Protein AF-A0A819WI15-F1 (afdb_monomer)

pLDDT: mean 70.77, std 22.36, range [23.27, 97.06]

Secondary structure (DSSP, 8-state):
---EEEEEE-TTS-EEEEEEEEHHHH--EEEEEE----S-----SS-EE-PPPTTSEEEEEEEEESSHHHHHHH---GGGG-HHHHHHHHHH-GGGGGS---GGGS----S-TT--HHHHHTTTTEEEEEEEE------------SS--HHHHHHHHHHTTTT---B-SSSEEEGGGTEEEEEEE-GGGGSGGGSHHHHHHHHH---TT-TTBTHHHHHHHHHHHHHHHHHHHHHHHHHHHHHHTSEEE-SBPPPHHHHHHHHHHHHHHHHHHHHHHHHHHHHHHHHHHHHH---------------S---S---S-S---------

Solvent-accessible surface area (backbone atoms only — not comparable to full-atom values): 19998 Å² total; per-residue (Å²): 142,79,80,53,80,54,83,47,87,47,104,76,84,52,78,55,86,50,70,38,47,45,52,92,73,69,54,61,66,46,75,16,26,52,69,79,83,72,88,71,85,67,77,72,93,57,79,64,43,65,80,78,60,95,86,55,50,67,44,54,42,36,37,37,37,72,41,46,63,66,10,41,38,70,11,44,55,49,26,66,57,32,72,70,44,45,52,51,48,40,68,77,37,58,71,55,74,77,51,89,68,66,64,73,76,40,60,59,88,70,83,65,87,88,51,32,46,44,59,39,47,64,46,50,38,50,72,44,78,47,76,47,74,55,80,74,77,83,82,79,83,80,85,81,76,83,84,67,48,76,62,55,51,54,48,51,61,66,69,41,72,88,60,79,73,49,66,45,97,62,43,64,46,49,34,60,77,37,48,46,80,47,76,38,61,38,64,68,73,76,36,67,68,51,31,69,71,49,44,52,50,33,65,70,42,61,52,94,78,38,92,76,19,35,49,65,44,46,30,57,31,36,50,49,51,34,51,50,41,51,50,34,50,49,52,49,52,56,49,51,58,56,52,35,70,38,58,51,75,43,70,46,71,67,54,71,67,58,47,52,53,53,47,50,52,53,50,52,51,51,53,52,52,53,29,54,54,48,41,50,52,52,52,52,50,52,52,47,48,72,74,59,53,70,72,75,69,74,83,73,78,75,89,69,85,87,74,98,79,82,74,93,81,88,91,79,77,98,77,84,80,88,76,85,83,89,130

Structure (mmCIF, N/CA/C/O backbone):
data_AF-A0A819WI15-F1
#
_entry.id   AF-A0A819WI15-F1
#
loop_
_atom_site.group_PDB
_atom_site.id
_atom_site.type_symbol
_atom_site.label_atom_id
_atom_site.label_alt_id
_atom_site.label_comp_id
_atom_site.label_asym_id
_atom_site.label_entity_id
_atom_site.label_seq_id
_atom_site.pdbx_PDB_ins_code
_atom_site.Cartn_x
_atom_site.Cartn_y
_atom_site.Cartn_z
_atom_site.occupancy
_atom_site.B_iso_or_equiv
_atom_site.auth_seq_id
_atom_site.auth_comp_id
_atom_site.auth_asym_id
_atom_site.auth_atom_id
_atom_site.pdbx_PDB_model_num
ATOM 1 N N . MET A 1 1 ? 34.502 8.206 -1.169 1.00 29.34 1 MET A N 1
ATOM 2 C CA . MET A 1 1 ? 34.288 9.240 -2.206 1.00 29.34 1 MET A CA 1
ATOM 3 C C . MET A 1 1 ? 35.089 8.852 -3.436 1.00 29.34 1 MET A C 1
ATOM 5 O O . MET A 1 1 ? 36.291 9.077 -3.451 1.00 29.34 1 MET A O 1
ATOM 9 N N . GLY A 1 2 ? 34.460 8.217 -4.422 1.00 31.62 2 GLY A N 1
ATOM 10 C CA . GLY A 1 2 ? 35.083 7.934 -5.715 1.00 31.62 2 GLY A CA 1
ATOM 11 C C . GLY A 1 2 ? 34.145 8.395 -6.822 1.00 31.62 2 GLY A C 1
ATOM 12 O O . GLY A 1 2 ? 33.125 7.755 -7.057 1.00 31.62 2 GLY A O 1
ATOM 13 N N . ILE A 1 3 ? 34.452 9.536 -7.434 1.00 31.59 3 ILE A N 1
ATOM 14 C CA . ILE A 1 3 ? 33.830 9.985 -8.681 1.00 31.59 3 ILE A CA 1
ATOM 15 C C . ILE A 1 3 ? 34.754 9.491 -9.785 1.00 31.59 3 ILE A C 1
ATOM 17 O O . ILE A 1 3 ? 35.940 9.822 -9.772 1.00 31.59 3 ILE A O 1
ATOM 21 N N . GLU A 1 4 ? 34.235 8.689 -10.705 1.00 35.50 4 GLU A N 1
ATOM 22 C CA . GLU A 1 4 ? 34.995 8.258 -11.872 1.00 35.50 4 GLU A CA 1
ATOM 23 C C . GLU A 1 4 ? 34.663 9.210 -13.024 1.00 35.50 4 GLU A C 1
ATOM 25 O O . GLU A 1 4 ? 33.513 9.333 -13.444 1.00 35.50 4 GLU A O 1
ATOM 30 N N . ILE A 1 5 ? 35.665 9.969 -13.470 1.00 34.06 5 ILE A N 1
ATOM 31 C CA . ILE A 1 5 ? 35.533 10.914 -14.581 1.00 34.06 5 ILE A CA 1
ATOM 32 C C . ILE A 1 5 ? 36.002 10.186 -15.835 1.00 34.06 5 ILE A C 1
ATOM 34 O O . ILE A 1 5 ? 37.189 9.879 -15.957 1.00 34.06 5 ILE A O 1
ATOM 38 N N . ILE A 1 6 ? 35.085 9.917 -16.763 1.00 41.31 6 ILE A N 1
ATOM 39 C CA . ILE A 1 6 ? 35.417 9.311 -18.055 1.00 41.31 6 ILE A CA 1
ATOM 40 C C . ILE A 1 6 ? 35.410 10.408 -19.120 1.00 41.31 6 ILE A C 1
ATOM 42 O O . ILE A 1 6 ? 34.429 11.131 -19.276 1.00 41.31 6 ILE A O 1
ATOM 46 N N . TYR A 1 7 ? 36.51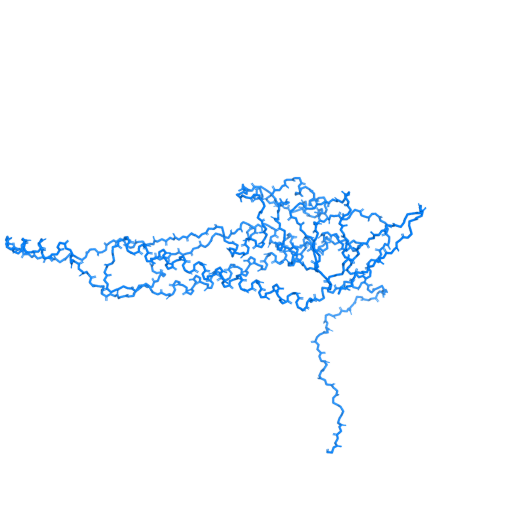8 10.533 -19.851 1.00 32.91 7 TYR A N 1
ATOM 47 C CA . TYR A 1 7 ? 36.646 11.449 -20.983 1.00 32.91 7 TYR A CA 1
ATOM 48 C C . TYR A 1 7 ? 36.322 10.710 -22.282 1.00 32.91 7 TYR A C 1
ATOM 50 O O . TYR A 1 7 ? 36.870 9.637 -22.534 1.00 32.91 7 TYR A O 1
ATOM 58 N N . TYR A 1 8 ? 35.483 11.308 -23.128 1.00 39.28 8 TYR A N 1
ATOM 59 C CA . TYR A 1 8 ? 35.305 10.876 -24.513 1.00 39.28 8 TYR A CA 1
ATOM 60 C C . TYR A 1 8 ? 35.844 11.949 -25.462 1.00 39.28 8 TYR A C 1
ATOM 62 O O . TYR A 1 8 ? 35.553 13.133 -25.294 1.00 39.28 8 TYR A O 1
ATOM 70 N N . GLU A 1 9 ? 36.613 11.525 -26.466 1.00 29.55 9 GLU A N 1
ATOM 71 C CA . GLU A 1 9 ? 36.895 12.341 -27.646 1.00 29.55 9 GLU A CA 1
ATOM 72 C C . GLU A 1 9 ? 35.712 12.223 -28.606 1.00 29.55 9 GLU A C 1
ATOM 74 O O . GLU A 1 9 ? 35.465 11.159 -29.176 1.00 29.55 9 GLU A O 1
ATOM 79 N N . ASP A 1 10 ? 34.977 13.316 -28.787 1.00 35.28 10 ASP A N 1
ATOM 80 C CA . ASP A 1 10 ? 34.109 13.457 -29.950 1.00 35.28 10 ASP A CA 1
ATOM 81 C C . ASP A 1 10 ? 34.961 13.863 -31.160 1.00 35.28 10 ASP A C 1
ATOM 83 O O . ASP A 1 10 ? 35.887 14.672 -31.036 1.00 35.28 10 ASP A O 1
ATOM 87 N N . ASN A 1 11 ? 34.616 13.359 -32.351 1.00 42.50 11 ASN A N 1
ATOM 88 C CA . ASN A 1 11 ? 35.280 13.639 -33.642 1.00 42.50 11 ASN A CA 1
ATOM 89 C C . ASN A 1 11 ? 35.145 15.113 -34.119 1.00 42.50 11 ASN A C 1
ATOM 91 O O . ASN A 1 11 ? 35.153 15.403 -35.314 1.00 42.50 11 ASN A O 1
ATOM 95 N N . GLY A 1 12 ? 35.017 16.053 -33.183 1.00 42.28 12 GLY A N 1
ATOM 96 C CA . GLY A 1 12 ? 34.899 17.495 -33.371 1.00 42.28 12 GLY A CA 1
ATOM 97 C C . GLY A 1 12 ? 35.487 18.319 -32.217 1.00 42.28 12 GLY A C 1
ATOM 98 O O . GLY A 1 12 ? 35.078 19.460 -32.037 1.00 42.28 12 GLY A O 1
ATOM 99 N N . GLY A 1 13 ? 36.434 17.779 -31.436 1.00 32.16 13 GLY A N 1
ATOM 100 C CA . GLY A 1 13 ? 37.332 18.584 -30.591 1.00 32.16 13 GLY A CA 1
ATOM 101 C C . GLY A 1 13 ? 36.730 19.192 -29.318 1.00 32.16 13 GLY A C 1
ATOM 102 O O . GLY A 1 13 ? 37.243 20.199 -28.832 1.00 32.16 13 GLY A O 1
ATOM 103 N N . GLY A 1 14 ? 35.672 18.599 -28.762 1.00 30.28 14 GLY A N 1
ATOM 104 C CA . GLY A 1 14 ? 35.137 18.955 -27.446 1.00 30.28 14 GLY A CA 1
ATOM 105 C C . GLY A 1 14 ? 35.129 17.747 -26.513 1.00 30.28 14 GLY A C 1
ATOM 106 O O . GLY A 1 14 ? 34.531 16.728 -26.841 1.00 30.28 14 GLY A O 1
ATOM 107 N N . TYR A 1 15 ? 35.778 17.857 -25.352 1.00 34.59 15 TYR A N 1
ATOM 108 C CA . TYR A 1 15 ? 35.642 16.874 -24.277 1.00 34.59 15 TYR A CA 1
ATOM 109 C C . TYR A 1 15 ? 34.320 17.127 -23.544 1.00 34.59 15 TYR A C 1
ATOM 111 O O . TYR A 1 15 ? 34.145 18.188 -22.943 1.00 34.59 15 TYR A O 1
ATOM 119 N N . VAL A 1 16 ? 33.395 16.167 -23.572 1.00 36.88 16 VAL A N 1
ATOM 120 C CA . VAL A 1 16 ? 32.207 16.189 -22.706 1.00 36.88 16 VAL A CA 1
ATOM 121 C C . VAL A 1 16 ? 32.558 15.458 -21.410 1.00 36.88 16 VAL A C 1
ATOM 123 O O . VAL A 1 16 ? 32.926 14.286 -21.436 1.00 36.88 16 VAL A O 1
ATOM 126 N N . LEU A 1 17 ? 32.483 16.165 -20.279 1.00 35.16 17 LEU A N 1
ATOM 127 C CA . LEU A 1 17 ? 32.593 15.577 -18.943 1.00 35.16 17 LEU A CA 1
ATOM 128 C C . LEU A 1 17 ? 31.257 14.915 -18.595 1.00 35.16 17 LEU A C 1
ATOM 130 O O . LEU A 1 17 ? 30.285 15.613 -18.310 1.00 35.16 17 LEU A O 1
ATOM 134 N N . GLU A 1 18 ? 31.208 13.586 -18.606 1.00 43.66 18 GLU A N 1
ATOM 135 C CA . GLU A 1 18 ? 30.060 12.834 -18.100 1.00 43.66 18 GLU A CA 1
ATOM 136 C C . GLU A 1 18 ? 30.415 12.280 -16.714 1.00 43.66 18 GLU A C 1
ATOM 138 O O . GLU A 1 18 ? 31.337 11.475 -16.558 1.00 43.66 18 GLU A O 1
ATOM 143 N N . TYR A 1 19 ? 29.730 12.770 -15.679 1.00 46.31 19 TYR A N 1
ATOM 144 C CA . TYR A 1 19 ? 29.916 12.295 -14.311 1.00 46.31 19 TYR A CA 1
ATOM 145 C C . TYR A 1 19 ? 29.174 10.971 -14.145 1.00 46.31 19 TYR A C 1
ATOM 147 O O . TYR A 1 19 ? 27.959 10.962 -13.967 1.00 46.31 19 TYR A O 1
ATOM 155 N N . MET A 1 20 ? 29.897 9.853 -14.196 1.00 49.12 20 MET A N 1
ATOM 156 C CA . MET A 1 20 ? 29.308 8.545 -13.930 1.00 49.12 20 MET A CA 1
ATOM 157 C C . MET A 1 20 ? 29.284 8.286 -12.427 1.00 49.12 20 MET A C 1
ATOM 159 O O . MET A 1 20 ? 30.325 8.228 -11.768 1.00 49.12 20 MET A O 1
ATOM 163 N N . GLN A 1 21 ? 28.085 8.118 -11.872 1.00 52.19 21 GLN A N 1
ATOM 164 C CA . GLN A 1 21 ? 27.924 7.625 -10.509 1.00 52.19 21 GLN A CA 1
ATOM 165 C C . GLN A 1 21 ? 27.640 6.125 -10.549 1.00 52.19 21 GLN A C 1
ATOM 167 O O . GLN A 1 21 ? 26.712 5.656 -11.204 1.00 52.19 21 GLN A O 1
ATOM 172 N N . SER A 1 22 ? 28.472 5.352 -9.856 1.00 56.59 22 SER A N 1
ATOM 173 C CA . SER A 1 22 ? 28.205 3.935 -9.617 1.00 56.59 22 SER A CA 1
ATOM 174 C C . SER A 1 22 ? 27.223 3.787 -8.458 1.00 56.59 22 SER A C 1
ATOM 176 O O . SER A 1 22 ? 27.274 4.557 -7.493 1.00 56.59 22 SER A O 1
ATOM 178 N N . CYS A 1 23 ? 26.378 2.757 -8.517 1.00 62.03 23 CYS A N 1
ATOM 179 C CA . CYS A 1 23 ? 25.468 2.409 -7.428 1.00 62.03 23 CYS A CA 1
ATOM 180 C C . CYS A 1 23 ? 26.163 2.247 -6.077 1.00 62.03 23 CYS A C 1
ATOM 182 O O . CYS A 1 23 ? 25.607 2.633 -5.057 1.00 62.03 23 CYS A O 1
ATOM 184 N N . GLY A 1 24 ? 27.428 1.829 -6.059 1.00 56.19 24 GLY A N 1
ATOM 185 C CA . GLY A 1 24 ? 28.187 1.684 -4.816 1.00 56.19 24 GLY A CA 1
ATOM 186 C C . GLY A 1 24 ? 28.505 2.986 -4.064 1.00 56.19 24 GLY A C 1
ATOM 187 O O . GLY A 1 24 ? 28.923 2.907 -2.915 1.00 56.19 24 GLY A O 1
ATOM 188 N N . ASN A 1 25 ? 28.347 4.175 -4.668 1.00 56.66 25 ASN A N 1
ATOM 189 C CA . ASN A 1 25 ? 28.835 5.437 -4.081 1.00 56.66 25 ASN A CA 1
ATOM 190 C C . ASN A 1 25 ? 27.757 6.498 -3.788 1.00 56.66 25 ASN A C 1
ATOM 192 O O . ASN A 1 25 ? 28.101 7.539 -3.225 1.00 56.66 25 ASN A O 1
ATOM 196 N N . GLY A 1 26 ? 26.482 6.265 -4.122 1.00 57.72 26 GLY A N 1
ATOM 197 C CA . GLY A 1 26 ? 25.432 7.255 -3.838 1.00 57.72 26 GLY A CA 1
ATOM 198 C C . GLY A 1 26 ? 23.989 6.888 -4.180 1.00 57.72 26 GLY A C 1
ATOM 199 O O . GLY A 1 26 ? 23.141 7.765 -4.040 1.00 57.72 26 GLY A O 1
ATOM 200 N N . ASN A 1 27 ? 23.713 5.655 -4.639 1.00 65.62 27 ASN A N 1
ATOM 201 C CA . ASN A 1 27 ? 22.391 5.210 -5.116 1.00 65.62 27 ASN A CA 1
ATOM 202 C C . ASN A 1 27 ? 21.612 6.313 -5.858 1.00 65.62 27 ASN A C 1
ATOM 204 O O . ASN A 1 27 ? 20.512 6.701 -5.445 1.00 65.62 27 ASN A O 1
ATOM 208 N N . PRO A 1 28 ? 22.199 6.889 -6.925 1.00 71.31 28 PRO A N 1
ATOM 209 C CA . PRO A 1 28 ? 21.541 7.948 -7.667 1.00 71.31 28 PRO A CA 1
ATOM 210 C C . PRO A 1 28 ? 20.195 7.452 -8.196 1.00 71.31 28 PRO A C 1
ATOM 212 O O . PRO A 1 28 ? 20.049 6.316 -8.651 1.00 71.31 28 PRO A O 1
ATOM 215 N N . THR A 1 29 ? 19.208 8.336 -8.137 1.00 77.19 29 THR A N 1
ATOM 216 C CA . THR A 1 29 ? 17.921 8.145 -8.803 1.00 77.19 29 THR A CA 1
ATOM 217 C C . THR A 1 29 ? 17.703 9.319 -9.736 1.00 77.19 29 THR A C 1
ATOM 219 O O . THR A 1 29 ? 17.973 10.469 -9.385 1.00 77.19 29 THR A O 1
ATOM 222 N N . SER A 1 30 ? 17.206 9.030 -10.926 1.00 81.88 30 SER A N 1
ATOM 223 C CA . SER A 1 30 ? 16.897 10.016 -11.951 1.00 81.88 30 SER A CA 1
ATOM 224 C C . SER A 1 30 ? 15.502 9.751 -12.503 1.00 81.88 30 SER A C 1
ATOM 226 O O . SER A 1 30 ? 14.872 8.735 -12.203 1.00 81.88 30 SER A O 1
ATOM 228 N N . ARG A 1 31 ? 14.961 10.691 -13.277 1.00 85.25 31 ARG A N 1
ATOM 229 C CA . ARG A 1 31 ? 13.665 10.476 -13.932 1.00 85.25 31 ARG A CA 1
ATOM 230 C C . ARG A 1 31 ? 13.789 9.326 -14.926 1.00 85.25 31 ARG A C 1
ATOM 232 O O . ARG A 1 31 ? 14.747 9.284 -15.693 1.00 85.25 31 ARG A O 1
ATOM 239 N N . ALA A 1 32 ? 12.807 8.433 -14.922 1.00 88.19 32 ALA A N 1
ATOM 240 C CA . ALA A 1 32 ? 12.756 7.321 -15.856 1.00 88.19 32 ALA A CA 1
ATOM 241 C C . ALA A 1 32 ? 12.669 7.831 -17.300 1.00 88.19 32 ALA A C 1
ATOM 243 O O . ALA A 1 32 ? 11.930 8.778 -17.589 1.00 88.19 32 ALA A O 1
ATOM 244 N N . ILE A 1 33 ? 13.409 7.188 -18.201 1.00 86.69 33 ILE A N 1
ATOM 245 C CA . ILE A 1 33 ? 13.433 7.521 -19.624 1.00 86.69 33 ILE A CA 1
ATOM 246 C C . ILE A 1 33 ? 13.279 6.285 -20.497 1.00 86.69 33 ILE A C 1
ATOM 248 O O . ILE A 1 33 ? 13.692 5.187 -20.126 1.00 86.69 33 ILE A O 1
ATOM 252 N N . PHE A 1 34 ? 12.724 6.483 -21.685 1.00 85.31 34 PHE A N 1
ATOM 253 C CA . PHE A 1 34 ? 12.940 5.575 -22.799 1.00 85.31 34 PHE A CA 1
ATOM 254 C C . PHE A 1 34 ? 14.170 6.038 -23.570 1.00 85.31 34 PHE A C 1
ATOM 256 O O . PHE A 1 34 ? 14.235 7.195 -23.991 1.00 85.31 34 PHE A O 1
ATOM 263 N N . ASP A 1 35 ? 15.143 5.144 -23.735 1.00 75.88 35 ASP A N 1
ATOM 264 C CA . ASP A 1 35 ? 16.330 5.444 -24.520 1.00 75.88 35 ASP A CA 1
ATOM 265 C C . ASP A 1 35 ? 16.051 5.131 -25.997 1.00 75.88 35 ASP A C 1
ATOM 267 O O . ASP A 1 35 ? 15.727 3.998 -26.375 1.00 75.88 35 ASP A O 1
ATOM 271 N N . GLU A 1 36 ? 16.148 6.167 -26.826 1.00 66.12 36 GLU A N 1
ATOM 272 C CA . GLU A 1 36 ? 15.993 6.098 -28.280 1.00 66.12 36 GLU A CA 1
ATOM 273 C C . GLU A 1 36 ? 17.328 5.839 -28.993 1.00 66.12 36 GLU A C 1
ATOM 275 O O . GLU A 1 36 ? 17.353 5.838 -30.225 1.00 66.12 36 GLU A O 1
ATOM 280 N N . SER A 1 37 ? 18.432 5.626 -28.257 1.00 57.12 37 SER A N 1
ATOM 281 C CA . SER A 1 37 ? 19.777 5.499 -28.819 1.00 57.12 37 SER A CA 1
ATOM 282 C C . SER A 1 37 ? 19.848 4.450 -29.937 1.00 57.12 37 SER A C 1
ATOM 284 O O . SER A 1 37 ? 19.922 3.233 -29.767 1.00 57.12 37 SER A O 1
ATOM 286 N N . SER A 1 38 ? 19.834 4.983 -31.155 1.00 42.69 38 SER A N 1
ATOM 287 C CA . SER A 1 38 ? 20.118 4.297 -32.397 1.00 42.69 38 SER A CA 1
ATOM 288 C C . SER A 1 38 ? 21.596 3.912 -32.430 1.00 42.69 38 SER A C 1
ATOM 290 O O . SER A 1 38 ? 22.458 4.786 -32.369 1.00 42.69 38 SER A O 1
ATOM 292 N N . ASN A 1 39 ? 21.890 2.626 -32.612 1.00 37.28 39 ASN A N 1
ATOM 293 C CA . ASN A 1 39 ? 23.114 2.095 -33.231 1.00 37.28 39 ASN A CA 1
ATOM 294 C C . ASN A 1 39 ? 24.505 2.460 -32.671 1.00 37.28 39 ASN A C 1
ATOM 296 O O . ASN A 1 39 ? 25.487 1.941 -33.202 1.00 37.28 39 ASN A O 1
ATOM 300 N N . ASN A 1 40 ? 24.652 3.254 -31.612 1.00 38.56 40 ASN A N 1
ATOM 301 C CA . ASN A 1 40 ? 25.968 3.466 -31.017 1.00 38.56 40 ASN A CA 1
ATOM 302 C C . ASN A 1 40 ? 26.266 2.368 -29.997 1.00 38.56 40 ASN A C 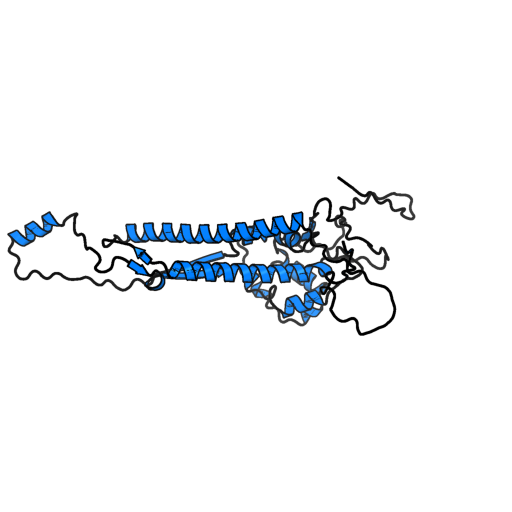1
ATOM 304 O O . ASN A 1 40 ? 25.723 2.312 -28.902 1.00 38.56 40 ASN A O 1
ATOM 308 N N . SER A 1 41 ? 27.174 1.486 -30.399 1.00 35.59 41 SER A N 1
ATOM 309 C CA . SER A 1 41 ? 27.698 0.308 -29.711 1.00 35.59 41 SER A CA 1
ATOM 310 C C . SER A 1 41 ? 28.471 0.596 -28.413 1.00 35.59 41 SER A C 1
ATOM 312 O O . SER A 1 41 ? 29.497 -0.042 -28.157 1.00 35.59 41 SER A O 1
ATOM 314 N N . LYS A 1 42 ? 28.039 1.546 -27.579 1.00 42.44 42 LYS A N 1
ATOM 315 C CA . LYS A 1 42 ? 28.640 1.756 -26.259 1.00 42.44 42 LYS A CA 1
ATOM 316 C C . LYS A 1 42 ? 28.095 0.693 -25.306 1.00 42.44 42 LYS A C 1
ATOM 318 O O . LYS A 1 42 ? 27.065 0.853 -24.667 1.00 42.44 42 LYS A O 1
ATOM 323 N N . ARG A 1 43 ? 28.789 -0.447 -25.257 1.00 37.44 43 ARG A N 1
ATOM 324 C CA . ARG A 1 43 ? 28.579 -1.465 -24.222 1.00 37.44 43 ARG A CA 1
ATOM 325 C C . ARG A 1 43 ? 28.983 -0.861 -22.880 1.00 37.44 43 ARG A C 1
ATOM 327 O O . ARG A 1 43 ? 30.169 -0.645 -22.647 1.00 37.44 43 ARG A O 1
ATOM 334 N N . PHE A 1 44 ? 28.019 -0.622 -22.003 1.00 39.81 44 PHE A N 1
ATOM 335 C CA . PHE A 1 44 ? 28.313 -0.331 -20.607 1.00 39.81 44 PHE A CA 1
ATOM 336 C C . PHE A 1 44 ? 28.668 -1.652 -19.912 1.00 39.81 44 PHE A C 1
ATOM 338 O O . PHE A 1 44 ? 27.832 -2.541 -19.769 1.00 39.81 44 PHE A O 1
ATOM 345 N N . TYR A 1 45 ? 29.943 -1.816 -19.549 1.00 36.44 45 TYR A N 1
ATOM 346 C CA . TYR A 1 45 ? 30.451 -2.999 -18.836 1.00 36.44 45 TYR A CA 1
ATOM 347 C C . TYR A 1 45 ? 30.163 -2.948 -17.323 1.00 36.44 45 TYR A C 1
ATOM 349 O O . TYR A 1 45 ? 30.428 -3.908 -16.601 1.00 36.44 45 TYR A O 1
ATOM 357 N N . TYR A 1 46 ? 29.579 -1.843 -16.860 1.00 41.66 46 TYR A N 1
ATOM 358 C CA . TYR A 1 46 ? 29.229 -1.535 -15.477 1.00 41.66 46 TYR A CA 1
ATOM 359 C C . TYR A 1 46 ? 27.864 -0.829 -15.489 1.00 41.66 46 TYR A C 1
ATOM 361 O O . TYR A 1 46 ? 27.546 -0.147 -16.463 1.00 41.66 46 TYR A O 1
ATOM 369 N N . ILE A 1 47 ? 27.060 -0.960 -14.427 1.00 47.53 47 ILE A N 1
ATOM 370 C CA . ILE A 1 47 ? 25.867 -0.116 -14.242 1.00 47.53 47 ILE A CA 1
ATOM 371 C C . ILE A 1 47 ? 26.372 1.292 -13.899 1.00 47.53 47 ILE A C 1
ATOM 373 O O . ILE A 1 47 ? 26.582 1.624 -12.734 1.00 47.53 47 ILE A O 1
ATOM 377 N N . SER A 1 48 ? 26.660 2.092 -14.920 1.00 51.31 48 SER A N 1
ATOM 378 C CA . SER A 1 48 ? 26.971 3.510 -14.774 1.00 51.31 48 SER A CA 1
ATOM 379 C C . SER A 1 48 ? 25.678 4.311 -14.860 1.00 51.31 48 SER A C 1
ATOM 381 O O . SER A 1 48 ? 24.957 4.198 -15.854 1.00 51.31 48 SER A O 1
ATOM 383 N N . TRP A 1 49 ? 25.395 5.125 -13.844 1.00 54.06 49 TRP A N 1
ATOM 384 C CA . TRP A 1 49 ? 24.319 6.108 -13.907 1.00 54.06 49 TRP A CA 1
ATOM 385 C C . TRP A 1 49 ? 24.830 7.384 -14.549 1.00 54.06 49 TRP A C 1
ATOM 387 O O . TRP A 1 49 ? 25.794 7.978 -14.060 1.00 54.06 49 TRP A O 1
ATOM 397 N N . SER A 1 50 ? 24.166 7.798 -15.623 1.00 58.50 50 SER A N 1
ATOM 398 C CA . SER A 1 50 ? 24.255 9.151 -16.155 1.00 58.50 50 SER A CA 1
ATOM 399 C C . SER A 1 50 ? 22.891 9.823 -16.064 1.00 58.50 50 SER A C 1
ATOM 401 O O . SER A 1 50 ? 21.841 9.172 -16.123 1.00 58.50 50 SER A O 1
ATOM 403 N N . ASP A 1 51 ? 22.907 11.138 -15.856 1.00 60.75 51 ASP A N 1
ATOM 404 C CA . ASP A 1 51 ? 21.682 11.920 -15.909 1.00 60.75 51 ASP A CA 1
ATOM 405 C C . ASP A 1 51 ? 21.111 11.882 -17.332 1.00 60.75 51 ASP A C 1
ATOM 407 O O . ASP A 1 51 ? 21.865 12.004 -18.303 1.00 60.75 51 ASP A O 1
ATOM 411 N N . PRO A 1 52 ? 19.783 11.743 -17.487 1.00 63.59 52 PRO A N 1
ATOM 412 C CA . PRO A 1 52 ? 19.176 11.739 -18.804 1.00 63.59 52 PRO A CA 1
ATOM 413 C C . PRO A 1 52 ? 19.493 13.014 -19.587 1.00 63.59 52 PRO A C 1
ATOM 415 O O . PRO A 1 52 ? 19.355 14.125 -19.064 1.00 63.59 52 PRO A O 1
ATOM 418 N N . MET A 1 53 ? 19.833 12.869 -20.871 1.00 66.31 53 MET A N 1
ATOM 419 C CA . MET A 1 53 ? 19.997 14.013 -21.771 1.00 66.31 53 MET A CA 1
ATOM 420 C C . MET A 1 53 ? 18.687 14.810 -21.871 1.00 66.31 53 MET A C 1
ATOM 422 O O . MET A 1 53 ? 17.592 14.248 -21.774 1.00 66.31 53 MET A O 1
ATOM 426 N N . SER A 1 54 ? 18.774 16.122 -22.104 1.00 63.53 54 SER A N 1
ATOM 427 C CA . SER A 1 54 ? 17.612 17.029 -22.128 1.00 63.53 54 SER A CA 1
ATOM 428 C C . SER A 1 54 ? 16.563 16.702 -23.202 1.00 63.53 54 SER A C 1
ATOM 430 O O . SER A 1 54 ? 15.412 17.108 -23.063 1.00 63.53 54 SER A O 1
ATOM 432 N N . ASN A 1 55 ? 16.940 15.959 -24.244 1.00 72.31 55 ASN A N 1
ATOM 433 C CA . ASN A 1 55 ? 16.075 15.489 -25.328 1.00 72.31 55 ASN A CA 1
ATOM 434 C C . ASN A 1 55 ? 15.499 14.077 -25.104 1.00 72.31 55 ASN A C 1
ATOM 436 O O . ASN A 1 55 ? 14.857 13.550 -26.007 1.00 72.31 55 ASN A O 1
ATOM 440 N N . SER A 1 56 ? 15.732 13.461 -23.942 1.00 77.38 56 SER A N 1
ATOM 441 C CA . SER A 1 56 ? 15.237 12.113 -23.646 1.00 77.38 56 SER A CA 1
ATOM 442 C C . SER A 1 56 ? 13.719 12.089 -23.476 1.00 77.38 56 SER A C 1
ATOM 444 O O . SER A 1 56 ? 13.108 13.033 -22.966 1.00 77.38 56 SER A O 1
ATOM 446 N N . THR A 1 57 ? 13.111 10.962 -23.832 1.00 87.88 57 THR A N 1
ATOM 447 C CA . THR A 1 57 ? 11.676 10.747 -23.657 1.00 87.88 57 THR A CA 1
ATOM 448 C C . THR A 1 57 ? 11.393 10.278 -22.226 1.00 87.88 57 THR A C 1
ATOM 450 O O . THR A 1 57 ? 11.599 9.114 -21.887 1.00 87.88 57 THR A O 1
ATOM 453 N N . PHE A 1 58 ? 10.941 11.194 -21.365 1.00 88.62 58 PHE A N 1
ATOM 454 C CA . PHE A 1 58 ? 10.683 10.928 -19.944 1.00 88.62 58 PHE A CA 1
ATOM 455 C C . PHE A 1 58 ? 9.356 10.202 -19.691 1.00 88.62 58 PHE A C 1
ATOM 457 O O . PHE A 1 58 ? 8.331 10.517 -20.296 1.00 88.62 58 PHE A O 1
ATOM 464 N N . VAL A 1 59 ? 9.357 9.304 -18.705 1.00 90.06 59 VAL A N 1
ATOM 465 C CA . VAL A 1 59 ? 8.156 8.653 -18.168 1.00 90.06 59 VAL A CA 1
ATOM 466 C C . VAL A 1 59 ? 7.702 9.429 -16.934 1.00 90.06 59 VAL A C 1
ATOM 468 O O . VAL A 1 59 ? 8.314 9.350 -15.869 1.00 90.06 59 VAL A O 1
ATOM 471 N N . ASN A 1 60 ? 6.660 10.250 -17.084 1.00 89.38 60 ASN A N 1
ATOM 472 C CA . ASN A 1 60 ? 6.260 11.192 -16.038 1.00 89.38 60 ASN A CA 1
ATOM 473 C C . ASN A 1 60 ? 5.903 10.485 -14.715 1.00 89.38 60 ASN A C 1
ATOM 475 O O . ASN A 1 60 ? 5.189 9.490 -14.703 1.00 89.38 60 ASN A O 1
ATOM 479 N N . GLY A 1 61 ? 6.380 10.998 -13.584 1.00 88.12 61 GLY A N 1
ATOM 480 C CA . GLY A 1 61 ? 6.109 10.396 -12.274 1.00 88.12 61 GLY A CA 1
ATOM 481 C C . GLY A 1 61 ? 6.796 9.048 -12.019 1.00 88.12 61 GLY A C 1
ATOM 482 O O . GLY A 1 61 ? 6.524 8.441 -10.987 1.00 88.12 61 GLY A O 1
ATOM 483 N N . PHE A 1 62 ? 7.691 8.585 -12.895 1.00 90.31 62 PHE A N 1
ATOM 484 C CA . PHE A 1 62 ? 8.542 7.422 -12.644 1.00 90.31 62 PHE A CA 1
ATOM 485 C C . PHE A 1 62 ? 10.001 7.833 -12.486 1.00 90.31 62 PHE A C 1
ATOM 487 O O . PHE A 1 62 ? 10.504 8.731 -13.169 1.00 90.31 62 PHE A O 1
ATOM 494 N N . PHE A 1 63 ? 10.687 7.139 -11.589 1.00 89.19 63 PHE A N 1
ATOM 495 C CA . PHE A 1 63 ? 12.123 7.251 -11.398 1.00 89.19 63 PHE A CA 1
ATOM 496 C C . PHE A 1 63 ? 12.805 5.941 -11.775 1.00 89.19 63 PHE A C 1
ATOM 498 O O . PHE A 1 63 ? 12.218 4.862 -11.713 1.00 89.19 63 PHE A O 1
ATOM 505 N N . ALA A 1 64 ? 14.058 6.057 -12.181 1.00 83.69 64 ALA A N 1
ATOM 506 C CA . ALA A 1 64 ? 15.002 4.973 -12.346 1.00 83.69 64 ALA A CA 1
ATOM 507 C C . ALA A 1 64 ? 16.089 5.140 -11.281 1.00 83.69 64 ALA A C 1
ATOM 509 O O . ALA A 1 64 ? 16.439 6.262 -10.914 1.00 83.69 64 ALA A O 1
ATOM 510 N N . GLY A 1 65 ? 16.596 4.035 -10.754 1.00 77.50 65 GLY A N 1
ATOM 511 C CA . GLY A 1 65 ? 17.643 4.046 -9.743 1.00 77.50 65 GLY A CA 1
ATOM 512 C C . GLY A 1 65 ? 18.312 2.691 -9.627 1.00 77.50 65 GLY A C 1
ATOM 513 O O . GLY A 1 65 ? 17.895 1.720 -10.261 1.00 77.50 65 GLY A O 1
ATOM 514 N N . CYS A 1 66 ? 19.358 2.646 -8.812 1.00 75.44 66 CYS A N 1
ATOM 515 C CA . CYS A 1 66 ? 20.171 1.455 -8.583 1.00 75.44 66 CYS A CA 1
ATOM 516 C C . CYS A 1 66 ? 19.375 0.229 -8.157 1.00 75.44 66 CYS A C 1
ATOM 518 O O . CYS A 1 66 ? 19.706 -0.889 -8.550 1.00 75.44 66 CYS A O 1
ATOM 520 N N . THR A 1 67 ? 18.313 0.450 -7.389 1.00 78.19 67 THR A N 1
ATOM 521 C CA . THR A 1 67 ? 17.381 -0.593 -6.991 1.00 78.19 67 THR A CA 1
ATOM 522 C C . THR A 1 67 ? 15.965 -0.233 -7.456 1.00 78.19 67 THR A C 1
ATOM 524 O O . THR A 1 67 ? 15.571 0.939 -7.409 1.00 78.19 67 THR A O 1
ATOM 527 N N . PRO A 1 68 ? 15.153 -1.224 -7.873 1.00 83.69 68 PRO A N 1
ATOM 528 C CA . PRO A 1 68 ? 13.732 -1.024 -8.132 1.00 83.69 68 PRO A CA 1
ATOM 529 C C . PRO A 1 68 ? 13.011 -0.431 -6.925 1.00 83.69 68 PRO A C 1
ATOM 531 O O . PRO A 1 68 ? 12.088 0.349 -7.112 1.00 83.69 68 PRO A O 1
ATOM 534 N N . PHE A 1 69 ? 13.465 -0.759 -5.711 1.00 87.06 69 PHE A N 1
ATOM 535 C CA . PHE A 1 69 ? 12.905 -0.262 -4.460 1.00 87.06 69 PHE A CA 1
ATOM 536 C C . PHE A 1 69 ? 13.073 1.248 -4.297 1.00 87.06 69 PHE A C 1
ATOM 538 O O . PHE A 1 69 ? 12.074 1.958 -4.255 1.00 87.06 69 PHE A O 1
ATOM 545 N N . GLU A 1 70 ? 14.299 1.770 -4.317 1.00 85.38 70 GLU A N 1
ATOM 546 C CA . GLU A 1 70 ? 14.546 3.217 -4.191 1.00 85.38 70 GLU A CA 1
ATOM 547 C C . GLU A 1 70 ? 13.875 4.017 -5.314 1.00 85.38 70 GLU A C 1
ATOM 549 O O . GLU A 1 70 ? 13.315 5.094 -5.094 1.00 85.38 70 GLU A O 1
ATOM 554 N N . ALA A 1 71 ? 13.916 3.475 -6.531 1.00 87.56 71 ALA A N 1
ATOM 555 C CA . ALA A 1 71 ? 13.290 4.085 -7.690 1.00 87.56 71 ALA A CA 1
ATOM 556 C C . ALA A 1 71 ? 11.757 4.119 -7.559 1.00 87.56 71 ALA A C 1
ATOM 558 O O . ALA A 1 71 ? 11.129 5.130 -7.881 1.00 87.56 71 ALA A O 1
ATOM 559 N N . LEU A 1 72 ? 11.151 3.041 -7.054 1.00 90.69 72 LEU A N 1
ATOM 560 C CA . LEU A 1 72 ? 9.716 2.966 -6.810 1.00 90.69 72 LEU A CA 1
ATOM 561 C C . LEU A 1 72 ? 9.299 3.934 -5.701 1.00 90.69 72 LEU A C 1
ATOM 563 O O . LEU A 1 72 ? 8.377 4.707 -5.929 1.00 90.69 72 LEU A O 1
ATOM 567 N N . LEU A 1 73 ? 10.005 3.966 -4.564 1.00 90.56 73 LEU A N 1
ATOM 568 C CA . LEU A 1 73 ? 9.697 4.863 -3.441 1.00 90.56 73 LEU A CA 1
ATOM 569 C C . LEU A 1 73 ? 9.644 6.338 -3.859 1.00 90.56 73 LEU A C 1
ATOM 571 O O . LEU A 1 73 ? 8.764 7.073 -3.417 1.00 90.56 73 LEU A O 1
ATOM 575 N N . ARG A 1 74 ? 10.551 6.768 -4.748 1.00 90.19 74 ARG A N 1
ATOM 576 C CA . ARG A 1 74 ? 10.566 8.140 -5.289 1.00 90.19 74 ARG A CA 1
ATOM 577 C C . ARG A 1 74 ? 9.545 8.385 -6.400 1.00 90.19 74 ARG A C 1
ATOM 579 O O . ARG A 1 74 ? 9.273 9.540 -6.733 1.00 90.19 74 ARG A O 1
ATOM 586 N N . SER A 1 75 ? 9.005 7.329 -6.999 1.00 91.62 75 SER A N 1
ATOM 587 C CA . SER A 1 75 ? 8.000 7.441 -8.052 1.00 91.62 75 SER A CA 1
ATOM 588 C C . SER A 1 75 ? 6.672 7.938 -7.487 1.00 91.62 75 SER A C 1
ATOM 590 O O . SER A 1 75 ? 6.326 7.683 -6.341 1.00 91.62 75 SER A O 1
ATOM 592 N N . LYS A 1 76 ? 5.930 8.671 -8.310 1.00 90.69 76 LYS A N 1
ATOM 593 C CA . LYS A 1 76 ? 4.590 9.208 -8.030 1.00 90.69 76 LYS A CA 1
ATOM 594 C C . LYS A 1 76 ? 3.493 8.491 -8.811 1.00 90.69 76 LYS A C 1
ATOM 596 O O . LYS A 1 76 ? 2.317 8.662 -8.531 1.00 90.69 76 LYS A O 1
ATOM 601 N N . LEU A 1 77 ? 3.882 7.693 -9.811 1.00 88.06 77 LEU A N 1
ATOM 602 C CA . LEU A 1 77 ? 2.980 6.946 -10.692 1.00 88.06 77 LEU A CA 1
ATOM 603 C C . LEU A 1 77 ? 2.078 7.835 -11.574 1.00 88.06 77 LEU A C 1
ATOM 605 O O . LEU A 1 77 ? 1.148 7.328 -12.196 1.00 88.06 77 LEU A O 1
ATOM 609 N N . ASP A 1 78 ? 2.384 9.135 -11.700 1.00 85.44 78 ASP A N 1
ATOM 610 C CA . ASP A 1 78 ? 1.578 10.120 -12.443 1.00 85.44 78 ASP A CA 1
ATOM 611 C C . ASP A 1 78 ? 1.277 9.692 -13.892 1.00 85.44 78 ASP A C 1
ATOM 613 O O . ASP A 1 78 ? 0.176 9.929 -14.387 1.00 85.44 78 ASP A O 1
ATOM 617 N N . CYS A 1 79 ? 2.223 9.028 -14.576 1.00 85.88 79 CYS A N 1
ATOM 618 C CA . CYS A 1 79 ? 2.028 8.525 -15.945 1.00 85.88 79 CYS A CA 1
ATOM 619 C C . CYS A 1 79 ? 0.783 7.644 -16.088 1.00 85.88 79 CYS A C 1
ATOM 621 O O . CYS A 1 79 ? 0.152 7.628 -17.142 1.00 85.88 79 CYS A O 1
ATOM 623 N N . LEU A 1 80 ? 0.428 6.909 -15.033 1.00 80.94 80 LEU A N 1
ATOM 624 C CA . LEU A 1 80 ? -0.675 5.953 -15.050 1.00 80.94 80 LEU A CA 1
ATOM 625 C C . LEU A 1 80 ? -2.038 6.649 -15.075 1.00 80.94 80 LEU A C 1
ATOM 627 O O . LEU A 1 80 ? -3.018 6.035 -15.479 1.00 80.94 80 LEU A O 1
ATOM 631 N N . TYR A 1 81 ? -2.077 7.936 -14.727 1.00 77.00 81 TYR A N 1
ATOM 632 C CA . TYR A 1 81 ? -3.278 8.768 -14.699 1.00 77.00 81 TYR A CA 1
ATOM 633 C C . TYR A 1 81 ? -3.320 9.789 -15.851 1.00 77.00 81 TYR A C 1
ATOM 635 O O . TYR A 1 81 ? -4.264 10.573 -15.955 1.00 77.00 81 TYR A O 1
ATOM 643 N N . ASP A 1 82 ? -2.314 9.793 -16.734 1.00 82.75 82 ASP A N 1
ATOM 644 C CA . ASP A 1 82 ? -2.206 10.720 -17.861 1.00 82.75 82 ASP A CA 1
ATOM 645 C C . ASP A 1 82 ? -2.354 9.980 -19.198 1.00 82.75 82 ASP A C 1
ATOM 647 O O . ASP A 1 82 ? -1.522 9.156 -19.575 1.00 82.75 82 ASP A O 1
ATOM 651 N N . ILE A 1 83 ? -3.395 10.316 -19.967 1.00 81.75 83 ILE A N 1
ATOM 652 C CA . ILE A 1 83 ? -3.705 9.659 -21.250 1.00 81.75 83 ILE A CA 1
ATOM 653 C C . ILE A 1 83 ? -2.530 9.728 -22.238 1.00 81.75 83 ILE A C 1
ATOM 655 O O . ILE A 1 83 ? -2.288 8.765 -22.969 1.00 81.75 83 ILE A O 1
ATOM 659 N N . LYS A 1 84 ? -1.797 10.848 -22.292 1.00 86.31 84 LYS A N 1
ATOM 660 C CA . LYS A 1 84 ? -0.659 10.998 -23.213 1.00 86.31 84 LYS A CA 1
ATOM 661 C C . LYS A 1 84 ? 0.493 10.104 -22.775 1.00 86.31 84 LYS A C 1
ATOM 663 O O . LYS A 1 84 ? 1.156 9.504 -23.618 1.00 86.31 84 LYS A O 1
ATOM 668 N N . CYS A 1 85 ? 0.709 9.979 -21.471 1.00 87.69 85 CYS A N 1
ATOM 669 C CA . CYS A 1 85 ? 1.720 9.086 -20.936 1.00 87.69 85 CYS A CA 1
ATOM 670 C C . CYS A 1 85 ? 1.336 7.609 -21.121 1.00 87.69 85 CYS A C 1
ATOM 672 O O . CYS A 1 85 ? 2.165 6.812 -21.544 1.00 87.69 85 CYS A O 1
ATOM 674 N N . LEU A 1 86 ? 0.065 7.239 -20.964 1.00 84.31 86 LEU A N 1
ATOM 675 C CA . LEU A 1 86 ? -0.408 5.893 -21.307 1.00 84.31 86 LEU A CA 1
ATOM 676 C C . LEU A 1 86 ? -0.202 5.562 -22.796 1.00 84.31 86 LEU A C 1
ATOM 678 O O . LEU A 1 86 ? 0.229 4.460 -23.139 1.00 84.31 86 LEU A O 1
ATOM 682 N N . GLN A 1 87 ? -0.442 6.518 -23.698 1.00 86.25 87 GLN A N 1
ATOM 683 C CA . GLN A 1 87 ? -0.120 6.356 -25.122 1.00 86.25 87 GLN A CA 1
ATOM 684 C C . GLN A 1 87 ? 1.383 6.164 -25.352 1.00 86.25 87 GLN A C 1
ATOM 686 O O . GLN A 1 87 ? 1.779 5.334 -26.173 1.00 86.25 87 GLN A O 1
ATOM 691 N N . LEU A 1 88 ? 2.219 6.891 -24.606 1.00 89.06 88 LEU A N 1
ATOM 692 C CA . LEU A 1 88 ? 3.665 6.711 -24.622 1.00 89.06 88 LEU A CA 1
ATOM 693 C C . LEU A 1 88 ? 4.047 5.280 -24.209 1.00 89.06 88 LEU A C 1
ATOM 695 O O . LEU A 1 88 ? 4.805 4.628 -24.926 1.00 89.06 88 LEU A O 1
ATOM 699 N N . LEU A 1 89 ? 3.462 4.753 -23.129 1.00 87.56 89 LEU A N 1
ATOM 700 C CA . LEU A 1 89 ? 3.667 3.364 -22.707 1.00 87.56 89 LEU A CA 1
ATOM 701 C C . LEU A 1 89 ? 3.284 2.375 -23.814 1.00 87.56 89 LEU A C 1
ATOM 703 O O . LEU A 1 89 ? 4.055 1.478 -24.134 1.00 87.56 89 LEU A O 1
ATOM 707 N N . ILE A 1 90 ? 2.140 2.561 -24.470 1.00 86.75 90 ILE A N 1
ATOM 708 C CA . ILE A 1 90 ? 1.695 1.686 -25.568 1.00 86.75 90 ILE A CA 1
ATOM 709 C C . ILE A 1 90 ? 2.676 1.696 -26.755 1.00 86.75 90 ILE A C 1
ATOM 711 O O . ILE A 1 90 ? 2.838 0.675 -27.430 1.00 86.75 90 ILE A O 1
ATOM 715 N N . ASN A 1 91 ? 3.334 2.824 -27.025 1.00 87.56 91 ASN A N 1
ATOM 716 C CA . ASN A 1 91 ? 4.325 2.920 -28.097 1.00 87.56 91 ASN A CA 1
ATOM 717 C C . ASN A 1 91 ? 5.600 2.131 -27.771 1.00 87.56 91 ASN A C 1
ATOM 719 O O . ASN A 1 91 ? 6.124 1.435 -28.640 1.00 87.56 91 ASN A O 1
ATOM 723 N N . TYR A 1 92 ? 6.062 2.201 -26.522 1.00 86.69 92 TYR A N 1
ATOM 724 C CA . TYR A 1 92 ? 7.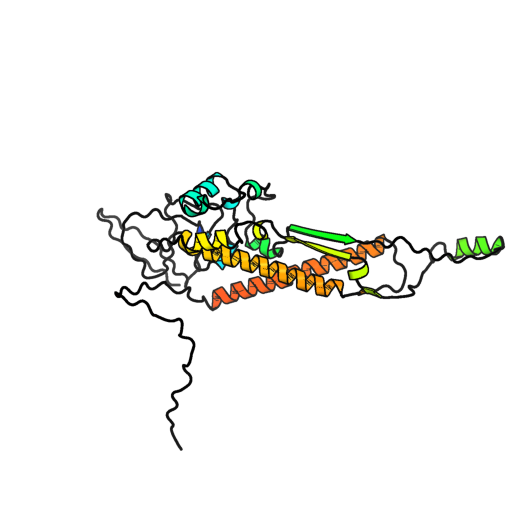284 1.529 -26.069 1.00 86.69 92 TYR A CA 1
ATOM 725 C C . TYR A 1 92 ? 7.073 0.074 -25.623 1.00 86.69 92 TYR A C 1
ATOM 727 O O . TYR A 1 92 ? 8.025 -0.708 -25.616 1.00 86.69 92 TYR A O 1
ATOM 735 N N . PHE A 1 93 ? 5.824 -0.314 -25.353 1.00 86.19 93 PHE A N 1
ATOM 736 C CA . PHE A 1 93 ? 5.388 -1.677 -25.049 1.00 86.19 93 PHE A CA 1
ATOM 737 C C . PHE A 1 93 ? 4.234 -2.095 -25.986 1.00 86.19 93 PHE A C 1
ATOM 739 O O . PHE A 1 93 ? 3.077 -2.173 -25.565 1.00 86.19 93 PHE A O 1
ATOM 746 N N . PRO A 1 94 ? 4.505 -2.413 -27.268 1.00 81.94 94 PRO A N 1
ATOM 747 C CA . PRO A 1 94 ? 3.455 -2.661 -28.262 1.00 81.94 94 PRO A CA 1
ATOM 748 C C . PRO A 1 94 ? 2.509 -3.818 -27.917 1.00 81.94 94 PRO A C 1
ATOM 750 O O . PRO A 1 94 ? 1.357 -3.820 -28.352 1.00 81.94 94 PRO A O 1
ATOM 753 N N . ALA A 1 95 ? 2.974 -4.790 -27.126 1.00 83.94 95 ALA A N 1
ATOM 754 C CA . ALA A 1 95 ? 2.161 -5.908 -26.653 1.00 83.94 95 ALA A CA 1
ATOM 755 C C . ALA A 1 95 ? 0.983 -5.460 -25.763 1.00 83.94 95 ALA A C 1
ATOM 757 O O . ALA A 1 95 ? -0.027 -6.157 -25.710 1.00 83.94 95 ALA A O 1
ATOM 758 N N . LEU A 1 96 ? 1.041 -4.262 -25.162 1.00 80.88 96 LEU A N 1
ATOM 759 C CA . LEU A 1 96 ? -0.083 -3.680 -24.419 1.00 80.88 96 LEU A CA 1
ATOM 760 C C . LEU A 1 96 ? -1.324 -3.460 -25.287 1.00 80.88 96 LEU A C 1
ATOM 762 O O . LEU A 1 96 ? -2.433 -3.490 -24.769 1.00 80.88 96 LEU A O 1
ATOM 766 N N . LYS A 1 97 ? -1.168 -3.303 -26.610 1.00 79.69 97 LYS A N 1
ATOM 767 C CA . LYS A 1 97 ? -2.303 -3.152 -27.540 1.00 79.69 97 LYS A CA 1
ATOM 768 C C . LYS A 1 97 ? -3.217 -4.377 -27.569 1.00 79.69 97 LYS A C 1
ATOM 770 O O . LYS A 1 97 ? -4.376 -4.255 -27.946 1.00 79.69 97 LYS A O 1
ATOM 775 N N . GLN A 1 98 ? -2.684 -5.548 -27.224 1.00 74.44 98 GLN A N 1
ATOM 776 C CA . GLN A 1 98 ? -3.430 -6.808 -27.205 1.00 74.44 98 GLN A CA 1
ATOM 777 C C . GLN A 1 98 ? -4.153 -7.023 -25.872 1.00 74.44 98 GLN A C 1
ATOM 779 O O . GLN A 1 98 ? -5.012 -7.895 -25.769 1.00 74.44 98 GLN A O 1
ATOM 784 N N . MET A 1 99 ? -3.820 -6.230 -24.853 1.00 72.06 99 MET A N 1
ATOM 785 C CA . MET A 1 99 ? -4.467 -6.292 -23.559 1.00 72.06 99 MET A CA 1
ATOM 786 C C . MET A 1 99 ? -5.689 -5.368 -23.590 1.00 72.06 99 MET A C 1
ATOM 788 O O . MET A 1 99 ? -5.574 -4.173 -23.866 1.00 72.06 99 MET A O 1
ATOM 792 N N . HIS A 1 100 ? -6.875 -5.910 -23.308 1.00 65.94 100 HIS A N 1
ATOM 793 C CA . HIS A 1 100 ? -8.082 -5.114 -23.068 1.00 65.94 100 HIS A CA 1
ATOM 794 C C . HIS A 1 100 ? -7.990 -4.438 -21.692 1.00 65.94 100 HIS A C 1
ATOM 796 O O . HIS A 1 100 ? -8.783 -4.717 -20.798 1.00 65.94 100 HIS A O 1
ATOM 802 N N . LEU A 1 101 ? -6.976 -3.592 -21.510 1.00 65.88 101 LEU A N 1
ATOM 803 C CA . LEU A 1 101 ? -6.790 -2.801 -20.303 1.00 65.88 101 LEU A CA 1
ATOM 804 C C . LEU A 1 101 ? -7.955 -1.828 -20.185 1.00 65.88 101 LEU A C 1
ATOM 806 O O . LEU A 1 101 ? -8.254 -1.080 -21.124 1.00 65.88 101 LEU A O 1
ATOM 810 N N . ASN A 1 102 ? -8.624 -1.836 -19.035 1.00 61.44 102 ASN A N 1
ATOM 811 C CA . ASN A 1 102 ? -9.686 -0.880 -18.780 1.00 61.44 102 ASN A CA 1
ATOM 812 C C . ASN A 1 102 ? -9.075 0.465 -18.376 1.00 61.44 102 ASN A C 1
ATOM 814 O O . ASN A 1 102 ? -9.154 0.865 -17.219 1.00 61.44 102 ASN A O 1
ATOM 818 N N . TRP A 1 103 ? -8.493 1.177 -19.346 1.00 59.25 103 TRP A N 1
ATOM 819 C CA . TRP A 1 103 ? -7.841 2.477 -19.154 1.00 59.25 103 TRP A CA 1
ATOM 820 C C . TRP A 1 103 ? -8.746 3.520 -18.471 1.00 59.25 103 TRP A C 1
ATOM 822 O O . TRP A 1 103 ? -8.248 4.431 -17.821 1.00 59.25 103 TRP A O 1
ATOM 832 N N . THR A 1 104 ? -10.076 3.370 -18.549 1.00 52.69 104 THR A N 1
ATOM 833 C CA . THR A 1 104 ? -11.030 4.271 -17.874 1.00 52.69 104 THR A CA 1
ATOM 834 C C . THR A 1 104 ? -11.072 4.101 -16.354 1.00 52.69 104 THR A C 1
ATOM 836 O O . THR A 1 104 ? -11.406 5.056 -15.664 1.00 52.69 104 THR A O 1
ATOM 839 N N . GLY A 1 105 ? -10.652 2.946 -15.824 1.00 53.31 105 GLY A N 1
ATOM 840 C CA . GLY A 1 105 ? -10.404 2.762 -14.389 1.00 53.31 105 GLY A CA 1
ATOM 841 C C . GLY A 1 105 ? -9.125 3.450 -13.896 1.00 53.31 105 GLY A C 1
ATOM 842 O O . GLY A 1 105 ? -8.978 3.669 -12.702 1.00 53.31 105 GLY A O 1
ATOM 843 N N . PHE A 1 106 ? -8.221 3.829 -14.806 1.00 54.06 106 PHE A N 1
ATOM 844 C CA . PHE A 1 106 ? -6.968 4.525 -14.494 1.00 54.06 106 PHE A CA 1
ATOM 845 C C . PHE A 1 106 ? -7.110 6.048 -14.544 1.00 54.06 106 PHE A C 1
ATOM 847 O O . PHE A 1 106 ? -6.237 6.760 -14.072 1.00 54.06 106 PHE A O 1
ATOM 854 N N . ILE A 1 107 ? -8.220 6.568 -15.077 1.00 51.41 107 ILE A N 1
ATOM 855 C CA . ILE A 1 107 ? -8.565 7.994 -15.029 1.00 51.41 107 ILE A CA 1
ATOM 856 C C . ILE A 1 107 ? -9.552 8.199 -13.874 1.00 51.41 107 ILE A C 1
ATOM 858 O O . ILE A 1 107 ? -10.705 8.574 -14.075 1.00 51.41 107 ILE A O 1
ATOM 862 N N . LEU A 1 108 ? -9.134 7.891 -12.649 1.00 51.06 108 LEU A N 1
ATOM 863 C CA . LEU A 1 108 ? -9.893 8.258 -11.452 1.00 51.06 108 LEU A CA 1
ATOM 864 C C . LEU A 1 108 ? -9.392 9.610 -10.925 1.00 51.06 108 LEU A C 1
ATOM 866 O O . LEU A 1 108 ? -8.220 9.949 -11.114 1.00 51.06 108 LEU A O 1
ATOM 870 N N . PRO A 1 109 ? -10.273 10.426 -10.315 1.00 47.50 109 PRO A N 1
ATOM 871 C CA . PRO A 1 109 ? -9.936 11.766 -9.868 1.00 47.50 109 PRO A CA 1
ATOM 872 C C . PRO A 1 109 ? -8.940 11.643 -8.717 1.00 47.50 109 PRO A C 1
ATOM 874 O O . PRO A 1 109 ? -9.331 11.450 -7.570 1.00 47.50 109 PRO A O 1
ATOM 877 N N . SER A 1 110 ? -7.648 11.726 -9.029 1.00 46.97 110 SER A N 1
ATOM 878 C CA . SER A 1 110 ? -6.591 11.854 -8.033 1.00 46.97 110 SER A CA 1
ATOM 879 C C . SER A 1 110 ? -6.935 13.050 -7.144 1.00 46.97 110 SER A C 1
ATOM 881 O O . SER A 1 110 ? -6.824 14.221 -7.523 1.00 46.97 110 SER A O 1
ATOM 883 N N . LYS A 1 111 ? -7.395 12.745 -5.931 1.00 51.75 111 LYS A N 1
ATOM 884 C CA . LYS A 1 111 ? -7.145 13.606 -4.790 1.00 51.75 111 LYS A CA 1
ATOM 885 C C . LYS A 1 111 ? -5.619 13.583 -4.638 1.00 51.75 111 LYS A C 1
ATOM 887 O O . LYS A 1 111 ? -5.049 12.534 -4.378 1.00 51.75 111 LYS A O 1
ATOM 892 N N . GLN A 1 112 ? -5.007 14.739 -4.887 1.00 53.50 112 GLN A N 1
ATOM 893 C CA . GLN A 1 112 ? -3.572 15.051 -4.809 1.00 53.50 112 GLN A CA 1
ATOM 894 C C . GLN A 1 112 ? -2.672 14.502 -5.927 1.00 53.50 112 GLN A C 1
ATOM 896 O O . GLN A 1 112 ? -2.128 13.404 -5.879 1.00 53.50 112 GLN A O 1
ATOM 901 N N . GLN A 1 113 ? -2.400 15.388 -6.887 1.00 60.25 113 GLN A N 1
ATOM 902 C CA . GLN A 1 113 ? -1.174 15.361 -7.680 1.00 60.25 113 GLN A CA 1
ATOM 903 C C . GLN A 1 113 ? 0.016 15.611 -6.733 1.00 60.25 113 GLN A C 1
ATOM 905 O O . GLN A 1 113 ? -0.034 16.566 -5.956 1.00 60.25 113 GLN A O 1
ATOM 910 N N . ASN A 1 114 ? 1.086 14.812 -6.843 1.00 71.25 114 ASN A N 1
ATOM 911 C CA . ASN A 1 114 ? 2.346 14.876 -6.069 1.00 71.25 114 ASN A CA 1
ATOM 912 C C . ASN A 1 114 ? 2.492 14.007 -4.804 1.00 71.25 114 ASN A C 1
ATOM 914 O O . ASN A 1 114 ? 3.325 14.349 -3.966 1.00 71.25 114 ASN A O 1
ATOM 918 N N . ILE A 1 115 ? 1.783 12.888 -4.678 1.00 85.44 115 ILE A N 1
ATOM 919 C CA . ILE A 1 115 ? 2.062 11.885 -3.633 1.00 85.44 115 ILE A CA 1
ATOM 920 C C . ILE A 1 115 ? 3.043 10.842 -4.193 1.00 85.44 115 ILE A C 1
ATOM 922 O O . ILE A 1 115 ? 2.876 10.386 -5.324 1.00 85.44 115 ILE A O 1
ATOM 926 N N . SER A 1 116 ? 4.100 10.510 -3.451 1.00 91.06 116 SER A N 1
ATOM 927 C CA . SER A 1 116 ? 5.044 9.447 -3.821 1.00 91.06 116 SER A CA 1
ATOM 928 C C . SER A 1 116 ? 4.555 8.071 -3.361 1.00 91.06 116 SER A C 1
ATOM 930 O O . SER A 1 116 ? 3.731 7.963 -2.456 1.00 91.06 116 SER A O 1
ATOM 932 N N . VAL A 1 117 ? 5.082 6.989 -3.938 1.00 90.00 117 VAL A N 1
ATOM 933 C CA . VAL A 1 117 ? 4.797 5.626 -3.455 1.00 90.00 117 VAL A CA 1
ATOM 934 C C . VAL A 1 117 ? 5.201 5.473 -1.992 1.00 90.00 117 VAL A C 1
ATOM 936 O O . VAL A 1 117 ? 4.488 4.817 -1.241 1.00 90.00 117 VAL A O 1
ATOM 939 N N . ASN A 1 118 ? 6.290 6.119 -1.571 1.00 91.12 118 ASN A N 1
ATOM 940 C CA . ASN A 1 118 ? 6.695 6.124 -0.171 1.00 91.12 118 ASN A CA 1
ATOM 941 C C . ASN A 1 118 ? 5.625 6.721 0.752 1.00 91.12 118 ASN A C 1
ATOM 943 O O . ASN A 1 118 ? 5.363 6.177 1.817 1.00 91.12 118 ASN A O 1
ATOM 947 N N . ASP A 1 119 ? 4.968 7.800 0.328 1.00 90.44 119 ASP A N 1
ATOM 948 C CA . ASP A 1 119 ? 3.896 8.415 1.114 1.00 90.44 119 ASP A CA 1
ATOM 949 C C . ASP A 1 119 ? 2.699 7.466 1.260 1.00 90.44 119 ASP A C 1
ATOM 951 O O . ASP A 1 119 ? 2.157 7.337 2.351 1.00 90.44 119 ASP A O 1
ATOM 955 N N . TYR A 1 120 ? 2.335 6.735 0.201 1.00 89.69 120 TYR A N 1
ATOM 956 C CA . TYR A 1 120 ? 1.295 5.709 0.306 1.00 89.69 120 TYR A CA 1
ATOM 957 C C . TYR A 1 120 ? 1.706 4.546 1.218 1.00 89.69 120 TYR A C 1
ATOM 959 O O . TYR A 1 120 ? 0.864 3.995 1.923 1.00 89.69 120 TYR A O 1
ATOM 967 N N . LEU A 1 121 ? 2.983 4.154 1.216 1.00 90.44 121 LEU A N 1
ATOM 968 C CA . LEU A 1 121 ? 3.487 3.101 2.101 1.00 90.44 121 LEU A CA 1
ATOM 969 C C . LEU A 1 121 ? 3.465 3.518 3.572 1.00 90.44 121 LEU A C 1
ATOM 971 O O . LEU A 1 121 ? 3.131 2.672 4.398 1.00 90.44 121 LEU A O 1
ATOM 975 N N . ASN A 1 122 ? 3.729 4.796 3.870 1.00 90.12 122 ASN A N 1
ATOM 976 C CA . ASN A 1 122 ? 3.629 5.358 5.223 1.00 90.12 122 ASN A CA 1
ATOM 977 C C . ASN A 1 122 ? 2.206 5.290 5.801 1.00 90.12 122 ASN A C 1
ATOM 979 O O . ASN A 1 122 ? 2.027 5.424 7.003 1.00 90.12 122 ASN A O 1
ATOM 983 N N . ASP A 1 123 ? 1.191 5.085 4.957 1.00 90.31 123 ASP A N 1
ATOM 984 C CA . ASP A 1 123 ? -0.201 4.863 5.362 1.00 90.31 123 ASP A CA 1
ATOM 985 C C . ASP A 1 123 ? -0.661 3.423 5.056 1.00 90.31 123 ASP A C 1
ATOM 987 O O . ASP A 1 123 ? -1.855 3.147 4.919 1.00 90.31 123 ASP A O 1
ATOM 991 N N . LEU A 1 124 ? 0.276 2.470 4.944 1.00 93.19 124 LEU A N 1
ATOM 992 C CA . LEU A 1 124 ? 0.005 1.047 4.691 1.00 93.19 124 LEU A CA 1
ATOM 993 C C . LEU A 1 124 ? -0.787 0.794 3.391 1.00 93.19 124 LEU A C 1
ATOM 995 O O . LEU A 1 124 ? -1.499 -0.202 3.267 1.00 93.19 124 LEU A O 1
ATOM 999 N N . LEU A 1 125 ? -0.670 1.695 2.409 1.00 91.69 125 LEU A N 1
ATOM 1000 C CA . LEU A 1 125 ? -1.459 1.708 1.173 1.00 91.69 125 LEU A CA 1
ATOM 1001 C C . LEU A 1 125 ? -2.976 1.744 1.441 1.00 91.69 125 LEU A C 1
ATOM 1003 O O . LEU A 1 125 ? -3.745 1.204 0.648 1.00 91.69 125 LEU A O 1
ATOM 1007 N N . ILE A 1 126 ? -3.418 2.342 2.551 1.00 90.94 126 ILE A N 1
ATOM 1008 C CA . ILE A 1 126 ? -4.834 2.467 2.919 1.00 90.94 126 ILE A CA 1
ATOM 1009 C C . ILE A 1 126 ? -5.348 3.854 2.532 1.00 90.94 126 ILE A C 1
ATOM 1011 O O . ILE A 1 126 ? -4.823 4.863 2.990 1.00 90.94 126 ILE A O 1
ATOM 1015 N N . ASP A 1 127 ? -6.437 3.901 1.764 1.00 86.88 127 ASP A N 1
ATOM 1016 C CA . ASP A 1 127 ? -7.155 5.148 1.473 1.00 86.88 127 ASP A CA 1
ATOM 1017 C C . ASP A 1 127 ? -8.156 5.489 2.583 1.00 86.88 127 ASP A C 1
ATOM 1019 O O . ASP A 1 127 ? -8.314 6.646 2.972 1.00 86.88 127 ASP A O 1
ATOM 1023 N N . GLU A 1 128 ? -8.864 4.476 3.091 1.00 88.44 128 GLU A N 1
ATOM 1024 C CA . GLU A 1 128 ? -9.899 4.654 4.109 1.00 88.44 128 GLU A CA 1
ATOM 1025 C C . GLU A 1 128 ? -10.133 3.372 4.921 1.00 88.44 128 GLU A C 1
ATOM 1027 O O . GLU A 1 128 ? -10.061 2.256 4.406 1.00 88.44 128 GLU A O 1
ATOM 1032 N N . TRP A 1 129 ? -10.491 3.524 6.198 1.00 88.06 129 TRP A N 1
ATOM 1033 C CA . TRP A 1 129 ? -10.999 2.433 7.029 1.00 88.06 129 TRP A CA 1
ATOM 1034 C C . TRP A 1 129 ? -12.529 2.425 7.060 1.00 88.06 129 TRP A C 1
ATOM 1036 O O . TRP A 1 129 ? -13.153 3.322 7.626 1.00 88.06 129 TRP A O 1
ATOM 1046 N N . SER A 1 130 ? -13.151 1.358 6.554 1.00 88.62 130 SER A N 1
ATOM 1047 C CA . SER A 1 130 ? -14.583 1.123 6.741 1.00 88.62 130 SER A CA 1
ATOM 1048 C C . SER A 1 130 ? -14.826 0.417 8.076 1.00 88.62 130 SER A C 1
ATOM 1050 O O . SER A 1 130 ? -14.535 -0.771 8.233 1.00 88.62 130 SER A O 1
ATOM 1052 N N . THR A 1 131 ? -15.371 1.154 9.046 1.00 85.81 131 THR A N 1
ATOM 1053 C CA . THR A 1 131 ? -15.777 0.612 10.351 1.00 85.81 131 THR A CA 1
ATOM 1054 C C . THR A 1 131 ? -17.294 0.492 10.400 1.00 85.81 131 THR A C 1
ATOM 1056 O O . THR A 1 131 ? -18.005 1.494 10.344 1.00 85.81 131 THR A O 1
ATOM 1059 N N . LYS A 1 132 ? -17.807 -0.736 10.507 1.00 85.50 132 LYS A N 1
ATOM 1060 C CA . LYS A 1 132 ? -19.243 -1.000 10.660 1.00 85.50 132 LYS A CA 1
ATOM 1061 C C . LYS A 1 132 ? -19.527 -1.494 12.067 1.00 85.50 132 LYS A C 1
ATOM 1063 O O . LYS A 1 132 ? -18.971 -2.502 12.499 1.00 85.50 132 LYS A O 1
ATOM 1068 N N . MET A 1 133 ? -20.420 -0.786 12.746 1.00 80.56 133 MET A N 1
ATOM 1069 C CA . MET A 1 133 ? -20.884 -1.112 14.088 1.00 80.56 133 MET A CA 1
ATOM 1070 C C . MET A 1 133 ? -22.245 -1.791 13.988 1.00 80.56 133 MET A C 1
ATOM 1072 O O . MET A 1 133 ? -23.205 -1.199 13.496 1.00 80.56 133 MET A O 1
ATOM 1076 N N . ASN A 1 134 ? -22.339 -3.028 14.460 1.00 68.81 134 ASN A N 1
ATOM 1077 C CA . ASN A 1 134 ? -23.611 -3.724 14.586 1.00 68.81 134 ASN A CA 1
ATOM 1078 C C . ASN A 1 134 ? -24.138 -3.481 15.997 1.00 68.81 134 ASN A C 1
ATOM 1080 O O . ASN A 1 134 ? -23.885 -4.265 16.912 1.00 68.81 134 ASN A O 1
ATOM 1084 N N . TYR A 1 135 ? -24.861 -2.378 16.187 1.00 62.22 135 TYR A N 1
ATOM 1085 C CA . TYR A 1 135 ? -25.641 -2.199 17.405 1.00 62.22 135 TYR A CA 1
ATOM 1086 C C . TYR A 1 135 ? -26.675 -3.329 17.474 1.00 62.22 135 TYR A C 1
ATOM 1088 O O . TYR A 1 135 ? -27.578 -3.410 16.641 1.00 62.22 135 TYR A O 1
ATOM 1096 N N . SER A 1 136 ? -26.552 -4.223 18.457 1.00 51.72 136 SER A N 1
ATOM 1097 C CA . SER A 1 136 ? -27.689 -5.058 18.832 1.00 51.72 136 SER A CA 1
ATOM 1098 C C . SER A 1 136 ? -28.751 -4.121 19.394 1.00 51.72 136 SER A C 1
ATOM 1100 O O . SER A 1 136 ? -28.473 -3.385 20.342 1.00 51.72 136 SER A O 1
ATOM 1102 N N . ASN A 1 137 ? -29.951 -4.140 18.807 1.00 43.94 137 ASN A N 1
ATOM 1103 C CA . ASN A 1 137 ? -31.106 -3.415 19.327 1.00 43.94 137 ASN A CA 1
ATOM 1104 C C . ASN A 1 137 ? -31.200 -3.622 20.844 1.00 43.94 137 ASN A C 1
ATOM 1106 O O . ASN A 1 137 ? -31.087 -4.745 21.343 1.00 43.94 137 ASN A O 1
ATOM 1110 N N . THR A 1 138 ? -31.342 -2.508 21.551 1.00 46.31 138 THR A N 1
ATOM 1111 C CA . THR A 1 138 ? -31.408 -2.382 23.006 1.00 46.31 138 THR A CA 1
ATOM 1112 C C . THR A 1 138 ? -32.190 -3.523 23.665 1.00 46.31 138 THR A C 1
ATOM 1114 O O . THR A 1 138 ? -33.389 -3.679 23.449 1.00 46.31 138 THR A O 1
ATOM 1117 N N . GLN A 1 139 ? -31.541 -4.300 24.538 1.00 47.22 139 GLN A N 1
ATOM 1118 C CA . GLN A 1 139 ? -32.265 -5.064 25.554 1.00 47.22 139 GLN A CA 1
ATOM 1119 C C . GLN A 1 139 ? -32.359 -4.215 26.819 1.00 47.22 139 GLN A C 1
ATOM 1121 O O . GLN A 1 139 ? -31.454 -4.177 27.648 1.00 47.22 139 GLN A O 1
ATOM 1126 N N . THR A 1 140 ? -33.476 -3.508 26.960 1.00 48.91 140 THR A N 1
ATOM 1127 C CA . THR A 1 140 ? -33.906 -2.944 28.240 1.00 48.91 140 THR A CA 1
ATOM 1128 C C . THR A 1 140 ? -34.375 -4.072 29.151 1.00 48.91 140 THR A C 1
ATOM 1130 O O . THR A 1 140 ? -35.381 -4.723 28.867 1.00 48.91 140 THR A O 1
ATOM 1133 N N . VAL A 1 141 ? -33.683 -4.283 30.269 1.00 47.31 141 VAL A N 1
ATOM 1134 C CA . VAL A 1 141 ? -34.218 -5.083 31.375 1.00 47.31 1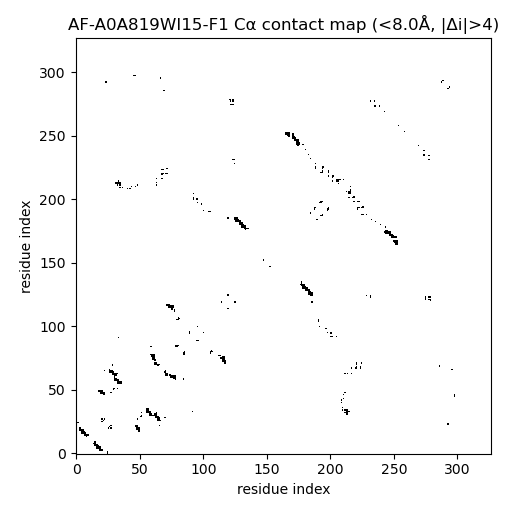41 VAL A CA 1
ATOM 1135 C C . VAL A 1 141 ? -35.160 -4.192 32.179 1.00 47.31 141 VAL A C 1
ATOM 1137 O O . VAL A 1 141 ? -34.739 -3.219 32.800 1.00 47.31 141 VAL A O 1
ATOM 1140 N N . ILE A 1 142 ? -36.452 -4.512 32.146 1.00 51.62 142 ILE A N 1
ATOM 1141 C CA . ILE A 1 142 ? -37.484 -3.823 32.921 1.00 51.62 142 ILE A CA 1
ATOM 1142 C C . ILE A 1 142 ? -37.549 -4.477 34.303 1.00 51.62 142 ILE A C 1
ATOM 1144 O O . ILE A 1 142 ? -38.021 -5.605 34.434 1.00 51.62 142 ILE A O 1
ATOM 1148 N N . ILE A 1 143 ? -37.118 -3.766 35.346 1.00 56.81 143 ILE A N 1
ATOM 1149 C CA . ILE A 1 143 ? -37.443 -4.139 36.728 1.00 56.81 143 ILE A CA 1
ATOM 1150 C C . ILE A 1 143 ? -38.840 -3.587 37.013 1.00 56.81 143 ILE A C 1
ATOM 1152 O O . ILE A 1 143 ? -39.031 -2.383 37.165 1.00 56.81 143 ILE A O 1
ATOM 1156 N N . THR A 1 144 ? -39.839 -4.463 37.032 1.00 53.06 144 THR A N 1
ATOM 1157 C CA . THR A 1 144 ? -41.226 -4.093 37.328 1.00 53.06 144 THR A CA 1
ATOM 1158 C C . THR A 1 144 ? -41.452 -4.132 38.836 1.00 53.06 144 THR A C 1
ATOM 1160 O O . THR A 1 144 ? -41.515 -5.201 39.438 1.00 53.06 144 THR A O 1
ATOM 1163 N N . VAL A 1 145 ? -41.606 -2.962 39.456 1.00 61.72 145 VAL A N 1
ATOM 1164 C CA . VAL A 1 145 ? -42.141 -2.852 40.821 1.00 61.72 145 VAL A CA 1
ATOM 1165 C C . VAL A 1 145 ? -43.656 -2.705 40.702 1.00 61.72 145 VAL A C 1
ATOM 1167 O O . VAL A 1 145 ? -44.144 -1.708 40.175 1.00 61.72 145 VAL A O 1
ATOM 1170 N N . SER A 1 146 ? -44.414 -3.710 41.139 1.00 58.06 146 SER A N 1
ATOM 1171 C CA . SER A 1 146 ? -45.882 -3.673 41.109 1.00 58.06 146 SER A CA 1
ATOM 1172 C C . SER A 1 146 ? -46.431 -2.972 42.360 1.00 58.06 146 SER A C 1
ATOM 1174 O O . SER A 1 146 ? -46.037 -3.292 43.476 1.00 58.06 146 SER A O 1
ATOM 1176 N N . ASN A 1 147 ? -47.343 -2.008 42.163 1.00 43.81 147 ASN A N 1
ATOM 1177 C CA . ASN A 1 147 ? -47.943 -1.146 43.198 1.00 43.81 147 ASN A CA 1
ATOM 1178 C C . ASN A 1 147 ? -46.942 -0.392 44.101 1.00 43.81 147 ASN A C 1
ATOM 1180 O O . ASN A 1 147 ? -46.981 -0.537 45.327 1.00 43.81 147 ASN A O 1
ATOM 1184 N N . PRO A 1 148 ? -46.068 0.462 43.538 1.00 62.41 148 PRO A N 1
ATOM 1185 C CA . PRO A 1 148 ? -45.275 1.361 44.362 1.00 62.41 148 PRO A CA 1
ATOM 1186 C C . PRO A 1 148 ? -46.200 2.365 45.060 1.00 62.41 148 PRO A C 1
ATOM 1188 O O . PRO A 1 148 ? -47.100 2.943 44.448 1.00 62.41 148 PRO A O 1
ATOM 1191 N N . SER A 1 149 ? -45.982 2.589 46.354 1.00 71.94 149 SER A N 1
ATOM 1192 C CA . SER A 1 149 ? -46.638 3.700 47.041 1.00 71.94 149 SER A CA 1
ATOM 1193 C C . SER A 1 149 ? -46.116 5.034 46.489 1.00 71.94 149 SER A C 1
ATOM 1195 O O . SER A 1 149 ? -45.020 5.104 45.931 1.00 71.94 149 SER A O 1
ATOM 1197 N N . LEU A 1 150 ? -46.874 6.120 46.671 1.00 57.81 150 LEU A N 1
ATOM 1198 C CA . LEU A 1 150 ? -46.444 7.466 46.261 1.00 57.81 150 LEU A CA 1
ATOM 1199 C C . LEU A 1 150 ? -45.088 7.862 46.884 1.00 57.81 150 LEU A C 1
ATOM 1201 O O . LEU A 1 150 ? -44.319 8.607 46.284 1.00 57.81 150 LEU A O 1
ATOM 1205 N N . ILE A 1 151 ? -44.785 7.315 48.065 1.00 68.19 151 ILE A N 1
ATOM 1206 C CA . ILE A 1 151 ? -43.503 7.472 48.758 1.00 68.19 151 ILE A CA 1
ATOM 1207 C C . ILE A 1 151 ? -42.398 6.722 47.999 1.00 68.19 151 ILE A C 1
ATOM 1209 O O . ILE A 1 151 ? -41.407 7.336 47.633 1.00 68.19 151 ILE A O 1
ATOM 1213 N N . VAL A 1 152 ? -42.620 5.453 47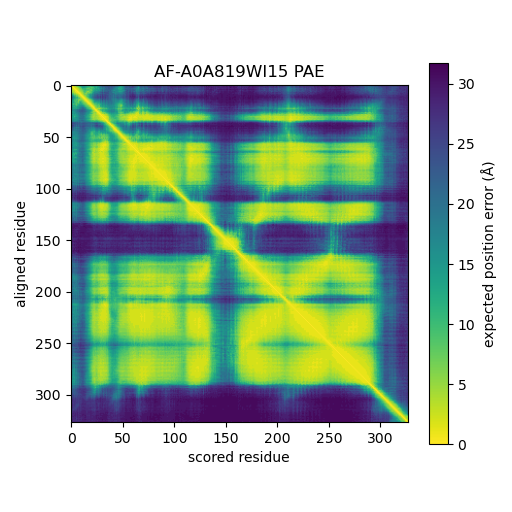.635 1.00 68.75 152 VAL A N 1
ATOM 1214 C CA . VAL A 1 152 ? -41.666 4.647 46.846 1.00 68.75 152 VAL A CA 1
ATOM 1215 C C . VAL A 1 152 ? -41.364 5.291 45.490 1.00 68.75 152 VAL A C 1
ATOM 1217 O O . VAL A 1 152 ? -40.218 5.295 45.055 1.00 68.75 152 VAL A O 1
ATOM 1220 N N . TYR A 1 153 ? -42.365 5.865 44.821 1.00 58.09 153 TYR A N 1
ATOM 1221 C CA . TYR A 1 153 ? -42.165 6.558 43.545 1.00 58.09 153 TYR A CA 1
ATOM 1222 C C . TYR A 1 153 ? -41.284 7.810 43.686 1.00 58.09 153 TYR A C 1
ATOM 1224 O O . TYR A 1 153 ? -40.322 7.977 42.935 1.00 58.09 153 TYR A O 1
ATOM 1232 N N . ASN A 1 154 ? -41.571 8.662 44.673 1.00 64.12 154 ASN A N 1
ATOM 1233 C CA . ASN A 1 154 ? -40.780 9.868 44.921 1.00 64.12 154 ASN A CA 1
ATOM 1234 C C . ASN A 1 154 ? -39.361 9.535 45.406 1.00 64.12 154 ASN A C 1
ATOM 1236 O O . A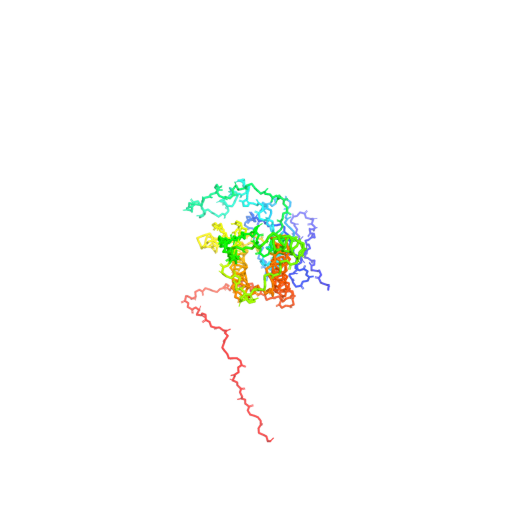SN A 1 154 ? -38.410 10.208 45.011 1.00 64.12 154 ASN A O 1
ATOM 1240 N N . ASP A 1 155 ? -39.207 8.462 46.181 1.00 68.62 155 ASP A N 1
ATOM 1241 C CA . ASP A 1 155 ? -37.912 7.967 46.633 1.00 68.62 155 ASP A CA 1
ATOM 1242 C C . ASP A 1 155 ? -37.055 7.521 45.443 1.00 68.62 155 ASP A C 1
ATOM 1244 O O . ASP A 1 155 ? -35.925 7.976 45.313 1.00 68.62 155 ASP A O 1
ATOM 1248 N N . LEU A 1 156 ? -37.588 6.718 44.514 1.00 66.50 156 LEU A N 1
ATOM 1249 C CA . LEU A 1 156 ? -36.862 6.262 43.318 1.00 66.50 156 LEU A CA 1
ATOM 1250 C C . LEU A 1 156 ? -36.433 7.421 42.398 1.00 66.50 156 LEU A C 1
ATOM 1252 O O . LEU A 1 156 ? -35.318 7.411 41.870 1.00 66.50 156 LEU A O 1
ATOM 1256 N N . GLN A 1 157 ? -37.300 8.425 42.239 1.00 54.66 157 GLN A N 1
ATOM 1257 C CA . GLN A 1 157 ? -37.052 9.632 41.441 1.00 54.66 157 GLN A CA 1
ATOM 1258 C C . GLN A 1 157 ? -35.911 10.485 42.028 1.00 54.66 157 GLN A C 1
ATOM 1260 O O . GLN A 1 157 ? -35.135 11.091 41.289 1.00 54.66 157 GLN A O 1
ATOM 1265 N N . VAL A 1 158 ? -35.781 10.513 43.357 1.00 64.12 158 VAL A N 1
ATOM 1266 C CA . VAL A 1 158 ? -34.695 11.201 44.068 1.00 64.12 158 VAL A CA 1
ATOM 1267 C C . VAL A 1 158 ? -33.421 10.344 44.094 1.00 64.12 158 VAL A C 1
ATOM 1269 O O . VAL A 1 158 ? -32.333 10.862 43.841 1.00 64.12 158 VAL A O 1
ATOM 1272 N N . LEU A 1 159 ? -33.544 9.033 44.331 1.00 57.31 159 LEU A N 1
ATOM 1273 C CA . LEU A 1 159 ? -32.439 8.097 44.588 1.00 57.31 159 LEU A CA 1
ATOM 1274 C C . LEU A 1 159 ? -31.588 7.746 43.368 1.00 57.31 159 LEU A C 1
ATOM 1276 O O . LEU A 1 159 ? -30.398 7.471 43.528 1.00 57.31 159 LEU A O 1
ATOM 1280 N N . TYR A 1 160 ? -32.177 7.731 42.173 1.00 66.44 160 TYR A N 1
ATOM 1281 C CA . TYR A 1 160 ? -31.499 7.288 40.948 1.00 66.44 160 TYR A CA 1
ATOM 1282 C C . TYR A 1 160 ? -31.381 8.377 39.885 1.00 66.44 160 TYR A C 1
ATOM 1284 O O . TYR A 1 160 ? -31.011 8.084 38.751 1.00 66.44 160 TYR A O 1
ATOM 1292 N N . SER A 1 161 ? -31.622 9.635 40.265 1.00 56.91 161 SER A N 1
ATOM 1293 C CA . SER A 1 161 ? -31.482 10.807 39.393 1.00 56.91 161 SER A CA 1
ATOM 1294 C C . SER A 1 161 ? -30.093 10.904 38.731 1.00 56.91 161 SER A C 1
ATOM 1296 O O . SER A 1 161 ? -30.009 11.330 37.583 1.00 56.91 161 SER A O 1
ATOM 1298 N N . ASN A 1 162 ? -29.032 10.419 39.405 1.00 49.22 162 ASN A N 1
ATOM 1299 C CA . ASN A 1 162 ? -27.627 10.496 38.961 1.00 49.22 162 ASN A CA 1
ATOM 1300 C C . ASN A 1 162 ? -26.854 9.146 39.022 1.00 49.22 162 ASN A C 1
ATOM 1302 O O . ASN A 1 162 ? -25.637 9.121 38.842 1.00 49.22 162 ASN A O 1
ATOM 1306 N N . THR A 1 163 ? -27.506 8.027 39.363 1.00 50.34 163 THR A N 1
ATOM 1307 C CA . THR A 1 163 ? -26.851 6.847 39.992 1.00 50.34 163 THR A CA 1
ATOM 1308 C C . THR A 1 163 ? -27.353 5.490 39.504 1.00 50.34 163 THR A C 1
ATOM 1310 O O . THR A 1 163 ? -26.986 4.468 40.088 1.00 50.34 163 THR A O 1
ATOM 1313 N N . LEU A 1 164 ? -28.155 5.436 38.438 1.00 58.09 164 LEU A N 1
ATOM 1314 C CA . LEU A 1 164 ? -28.549 4.168 37.826 1.00 58.09 164 LEU A CA 1
ATOM 1315 C C . LEU A 1 164 ? -27.313 3.480 37.212 1.00 58.09 164 LEU A C 1
ATOM 1317 O O . LEU A 1 164 ? -26.980 3.658 36.045 1.00 58.09 164 LEU A O 1
ATOM 1321 N N . LYS A 1 165 ? -26.593 2.715 38.033 1.00 58.97 165 LYS A N 1
ATOM 1322 C CA . LYS A 1 165 ? -25.497 1.851 37.609 1.00 58.97 165 LYS A CA 1
ATOM 1323 C C . LYS A 1 165 ? -26.091 0.499 37.275 1.00 58.97 165 LYS A C 1
ATOM 1325 O O . LYS A 1 165 ? -26.584 -0.202 38.155 1.00 58.97 165 LYS A O 1
ATOM 1330 N N . CYS A 1 166 ? -26.038 0.146 36.002 1.00 62.72 166 CYS A N 1
ATOM 1331 C CA . CYS A 1 166 ? -26.337 -1.197 35.543 1.00 62.72 166 CYS A CA 1
ATOM 1332 C C . CYS A 1 166 ? -25.008 -1.954 35.471 1.00 62.72 166 CYS A C 1
ATOM 1334 O O . CYS A 1 166 ? -24.289 -1.790 34.480 1.00 62.72 166 CYS A O 1
ATOM 1336 N N . PRO A 1 167 ? -24.625 -2.723 36.508 1.00 72.12 167 PRO A N 1
ATOM 1337 C CA . PRO A 1 167 ? -23.467 -3.592 36.395 1.00 72.12 167 PRO A CA 1
ATOM 1338 C C . PRO A 1 167 ? -23.719 -4.588 35.265 1.00 72.12 167 PRO A C 1
ATOM 1340 O O . PRO A 1 167 ? -24.820 -5.126 35.123 1.00 72.12 167 PRO A O 1
ATOM 1343 N N . CYS A 1 168 ? -22.709 -4.817 34.436 1.00 72.56 168 CYS A N 1
ATOM 1344 C CA . CYS A 1 168 ? -22.840 -5.756 33.334 1.00 72.56 168 CYS A CA 1
ATOM 1345 C C . CYS A 1 168 ? -22.876 -7.189 33.885 1.00 72.56 168 CYS A C 1
ATOM 1347 O O . CYS A 1 168 ? -22.033 -7.564 34.698 1.00 72.56 168 CYS A O 1
ATOM 1349 N N . SER A 1 169 ? -23.810 -8.020 33.411 1.00 79.81 169 SER A N 1
ATOM 1350 C CA . SER A 1 169 ? -23.805 -9.464 33.706 1.00 79.81 169 SER A CA 1
ATOM 1351 C C . SER A 1 169 ? -22.570 -10.164 33.129 1.00 79.81 169 SER A C 1
ATOM 1353 O O . SER A 1 169 ? -22.142 -11.203 33.625 1.00 79.81 169 SER A O 1
ATOM 1355 N N . THR A 1 170 ? -21.994 -9.587 32.074 1.00 82.19 170 THR A N 1
ATOM 1356 C CA . THR A 1 170 ? -20.760 -10.031 31.428 1.00 82.19 170 THR A CA 1
ATOM 1357 C C . THR A 1 170 ? -19.873 -8.812 31.224 1.00 82.19 170 THR A C 1
ATOM 1359 O O . THR A 1 170 ? -20.278 -7.861 30.565 1.00 82.19 170 THR A O 1
ATOM 1362 N N . MET A 1 171 ? -18.670 -8.832 31.798 1.00 85.88 171 MET A N 1
ATOM 1363 C CA . MET A 1 171 ? -17.763 -7.678 31.761 1.00 85.88 171 MET A CA 1
ATOM 1364 C C . MET A 1 171 ? -16.938 -7.580 30.476 1.00 85.88 171 MET A C 1
ATOM 1366 O O . MET A 1 171 ? -16.267 -6.576 30.266 1.00 85.88 171 MET A O 1
ATOM 1370 N N . THR A 1 172 ? -16.949 -8.616 29.637 1.00 90.25 172 THR A N 1
ATOM 1371 C CA . THR A 1 172 ? -16.138 -8.718 28.418 1.00 90.25 172 THR A CA 1
ATOM 1372 C C . THR A 1 172 ? -17.023 -9.025 27.223 1.00 90.25 172 THR A C 1
ATOM 1374 O O . THR A 1 172 ? -17.761 -10.012 27.240 1.00 90.25 172 THR A O 1
ATOM 1377 N N . ILE A 1 173 ? -16.904 -8.220 26.174 1.00 88.31 173 ILE A N 1
ATOM 1378 C CA . ILE A 1 173 ? -17.604 -8.415 24.905 1.00 88.31 173 ILE A CA 1
ATOM 1379 C C . ILE A 1 173 ? -16.545 -8.469 23.798 1.00 88.31 173 ILE A C 1
ATOM 1381 O O . ILE A 1 173 ? -15.870 -7.463 23.577 1.00 88.31 173 ILE A O 1
ATOM 1385 N N . PRO A 1 174 ? -16.352 -9.606 23.109 1.00 91.56 174 PRO A N 1
ATOM 1386 C CA . PRO A 1 174 ? -15.392 -9.695 22.010 1.00 91.56 174 PRO A CA 1
ATOM 1387 C C . PRO A 1 174 ? -15.723 -8.701 20.889 1.00 91.56 174 PRO A C 1
ATOM 1389 O O . PRO A 1 174 ? -16.887 -8.576 20.506 1.00 91.56 174 PRO A O 1
ATOM 1392 N N . TYR A 1 175 ? -14.726 -8.001 20.341 1.00 93.50 175 TYR A N 1
ATOM 1393 C CA . TYR A 1 175 ? -14.957 -6.964 19.324 1.00 93.50 175 TYR A CA 1
ATOM 1394 C C . TYR A 1 175 ? -15.631 -7.509 18.062 1.00 93.50 175 TYR A C 1
ATOM 1396 O O . TYR A 1 175 ? -16.499 -6.844 17.501 1.00 93.50 175 TYR A O 1
ATOM 1404 N N . ASN A 1 176 ? -15.310 -8.741 17.657 1.00 92.56 176 ASN A N 1
ATOM 1405 C CA . ASN A 1 176 ? -15.946 -9.404 16.514 1.00 92.56 176 ASN A CA 1
ATOM 1406 C C . ASN A 1 176 ? -17.476 -9.561 16.636 1.00 92.56 176 ASN A C 1
ATOM 1408 O O . ASN A 1 176 ? -18.128 -9.868 15.640 1.00 92.56 176 ASN A O 1
ATOM 1412 N N . THR A 1 177 ? -18.059 -9.368 17.825 1.00 90.19 177 THR A N 1
ATOM 1413 C CA . THR A 1 177 ? -19.514 -9.452 18.019 1.00 90.19 177 THR A CA 1
ATOM 1414 C C . THR A 1 177 ? -20.248 -8.184 17.590 1.00 90.19 177 THR A C 1
ATOM 1416 O O . THR A 1 177 ? -21.422 -8.267 17.239 1.00 90.19 177 THR A O 1
ATOM 1419 N N . PHE A 1 178 ? -19.581 -7.024 17.589 1.00 88.75 178 PHE A N 1
ATOM 1420 C CA . PHE A 1 178 ? -20.229 -5.734 17.324 1.00 88.75 178 PHE A CA 1
ATOM 1421 C C . PHE A 1 178 ? -19.457 -4.813 16.370 1.00 88.75 178 PHE A C 1
ATOM 1423 O O . PHE A 1 178 ? -20.010 -3.795 15.958 1.00 88.75 178 PHE A O 1
ATOM 1430 N N . ILE A 1 179 ? -18.228 -5.164 15.978 1.00 91.00 179 ILE A N 1
ATOM 1431 C CA . ILE A 1 179 ? -17.406 -4.401 15.031 1.00 91.00 179 ILE A CA 1
ATOM 1432 C C . ILE A 1 179 ? -17.020 -5.274 13.843 1.00 91.00 179 ILE A C 1
ATOM 1434 O O . ILE A 1 179 ? -16.551 -6.401 14.001 1.00 91.00 179 ILE A O 1
ATOM 1438 N N . SER A 1 180 ? -17.136 -4.700 12.651 1.00 92.31 180 SER A N 1
ATOM 1439 C CA . SER A 1 180 ? -16.480 -5.175 11.438 1.00 92.31 180 SER A CA 1
ATOM 1440 C C . SER A 1 180 ? -15.544 -4.087 10.921 1.00 92.31 180 SER A C 1
ATOM 1442 O O . SER A 1 180 ? -15.972 -2.951 10.713 1.00 92.31 180 SER A O 1
ATOM 1444 N N . LEU A 1 181 ? -14.283 -4.448 10.690 1.00 93.31 181 LEU A N 1
ATOM 1445 C CA . LEU A 1 181 ? -13.263 -3.576 10.110 1.00 93.31 181 LEU A CA 1
ATOM 1446 C C . LEU A 1 181 ? -12.926 -4.066 8.707 1.00 93.31 181 LEU A C 1
ATOM 1448 O O . LEU A 1 181 ? -12.703 -5.259 8.500 1.00 93.31 181 LEU A O 1
ATOM 1452 N N . SER A 1 182 ? -12.898 -3.159 7.739 1.00 90.62 182 SER A N 1
ATOM 1453 C CA . SER A 1 182 ? -12.481 -3.474 6.373 1.00 90.62 182 SER A CA 1
ATOM 1454 C C . SER A 1 182 ? -11.731 -2.281 5.781 1.00 90.62 182 SER A C 1
ATOM 1456 O O . SER A 1 182 ? -12.332 -1.211 5.658 1.00 90.62 182 SER A O 1
ATOM 1458 N N . PRO A 1 183 ? -10.438 -2.416 5.444 1.00 91.81 183 PRO A N 1
ATOM 1459 C CA . PRO A 1 183 ? -9.698 -1.348 4.786 1.00 91.81 183 PRO A CA 1
ATOM 1460 C C . PRO A 1 183 ? -10.138 -1.215 3.323 1.00 91.81 183 PRO A C 1
ATOM 1462 O O . PRO A 1 183 ? -10.507 -2.194 2.671 1.00 91.81 183 PRO A O 1
ATOM 1465 N N . ILE A 1 184 ? -10.049 -0.004 2.796 1.00 90.88 184 ILE A N 1
ATOM 1466 C CA . ILE A 1 184 ? -10.053 0.271 1.365 1.00 90.88 184 ILE A CA 1
ATOM 1467 C C . ILE A 1 184 ? -8.602 0.562 1.000 1.00 90.88 184 ILE A C 1
ATOM 1469 O O . ILE A 1 184 ? -8.056 1.590 1.395 1.00 90.88 184 ILE A O 1
ATOM 1473 N N . LEU A 1 185 ? -7.965 -0.383 0.307 1.00 91.00 185 LEU A N 1
ATOM 1474 C CA . LEU A 1 185 ? -6.605 -0.201 -0.189 1.00 91.00 185 LEU A CA 1
ATOM 1475 C C . LEU A 1 185 ? -6.584 0.766 -1.367 1.00 91.00 185 LEU A C 1
ATOM 1477 O O . LEU A 1 185 ? -7.529 0.808 -2.160 1.00 91.00 185 LEU A O 1
ATOM 1481 N N . HIS A 1 186 ? -5.459 1.460 -1.514 1.00 88.06 186 HIS A N 1
ATOM 1482 C CA . HIS A 1 186 ? -5.208 2.348 -2.630 1.00 88.06 186 HIS A CA 1
ATOM 1483 C C . HIS A 1 186 ? -5.418 1.611 -3.953 1.00 88.06 186 HIS A C 1
ATOM 1485 O O . HIS A 1 186 ? -4.960 0.480 -4.154 1.00 88.06 186 HIS A O 1
ATOM 1491 N N . GLN A 1 187 ? -6.095 2.282 -4.884 1.00 85.12 187 GLN A N 1
ATOM 1492 C CA . GLN A 1 187 ? -6.506 1.730 -6.180 1.00 85.12 187 GLN A CA 1
ATOM 1493 C C . GLN A 1 187 ? -5.370 1.058 -6.969 1.00 85.12 187 GLN A C 1
ATOM 1495 O O . GLN A 1 187 ? -5.611 0.125 -7.732 1.00 85.12 187 GLN A O 1
ATOM 1500 N N . VAL A 1 188 ? -4.116 1.474 -6.752 1.00 85.62 188 VAL A N 1
ATOM 1501 C CA . VAL A 1 188 ? -2.939 0.850 -7.377 1.00 85.62 188 VAL A CA 1
ATOM 1502 C C . VAL A 1 188 ? -2.869 -0.657 -7.106 1.00 85.62 188 VAL A C 1
ATOM 1504 O O . VAL A 1 188 ? -2.561 -1.419 -8.020 1.00 85.62 188 VAL A O 1
ATOM 1507 N N . CYS A 1 189 ? -3.258 -1.089 -5.903 1.00 90.50 189 CYS A N 1
ATOM 1508 C CA . CYS A 1 189 ? -3.230 -2.482 -5.464 1.00 90.50 189 CYS A CA 1
ATOM 1509 C C . CYS A 1 189 ? -4.361 -3.344 -6.042 1.00 90.50 189 CYS A C 1
ATOM 1511 O O . CYS A 1 189 ? -4.321 -4.564 -5.912 1.00 90.50 189 CYS A O 1
ATOM 1513 N N . SER A 1 190 ? -5.362 -2.734 -6.683 1.00 87.25 190 SER A N 1
ATOM 1514 C CA . SER A 1 190 ? -6.458 -3.434 -7.371 1.00 87.25 190 SER A CA 1
ATOM 1515 C C . SER A 1 190 ? -6.479 -3.185 -8.885 1.00 87.25 190 SER A C 1
ATOM 1517 O O . SER A 1 190 ? -7.383 -3.648 -9.579 1.00 87.25 190 SER A O 1
ATOM 1519 N N . SER A 1 191 ? -5.477 -2.474 -9.406 1.00 84.12 191 SER A N 1
ATOM 1520 C CA . SER A 1 191 ? -5.368 -2.121 -10.822 1.00 84.12 191 SER A CA 1
ATOM 1521 C C . SER A 1 191 ? -4.737 -3.236 -11.669 1.00 84.12 191 SER A C 1
ATOM 1523 O O . SER A 1 191 ? -4.033 -4.106 -11.154 1.00 84.12 191 SER A O 1
ATOM 1525 N N . ASP A 1 192 ? -4.893 -3.179 -13.000 1.00 82.62 192 ASP A N 1
ATOM 1526 C CA . ASP A 1 192 ? -4.238 -4.155 -13.892 1.00 82.62 192 ASP A CA 1
ATOM 1527 C C . ASP A 1 192 ? -2.696 -4.058 -13.876 1.00 82.62 192 ASP A C 1
ATOM 1529 O O . ASP A 1 192 ? -2.023 -4.958 -14.376 1.00 82.62 192 ASP A O 1
ATOM 1533 N N . LEU A 1 193 ? -2.122 -3.003 -13.282 1.00 78.00 193 LEU A N 1
ATOM 1534 C CA . LEU A 1 193 ? -0.673 -2.757 -13.204 1.00 78.00 193 LEU A CA 1
ATOM 1535 C C . LEU A 1 193 ? 0.048 -3.668 -12.212 1.00 78.00 193 LEU A C 1
ATOM 1537 O O . LEU A 1 193 ? 1.267 -3.807 -12.263 1.00 78.00 193 LEU A O 1
ATOM 1541 N N . VAL A 1 194 ? -0.700 -4.282 -11.305 1.00 84.38 194 VAL A N 1
ATOM 1542 C CA . VAL A 1 194 ? -0.192 -5.302 -10.386 1.00 84.38 194 VAL A CA 1
ATOM 1543 C C . VAL A 1 194 ? -0.712 -6.691 -10.777 1.00 84.38 194 VAL A C 1
ATOM 1545 O O . VAL A 1 194 ? -0.641 -7.635 -10.000 1.00 84.38 194 VAL A O 1
ATOM 1548 N N . ASN A 1 195 ? -1.234 -6.847 -12.001 1.00 85.06 195 ASN A N 1
ATOM 1549 C CA . ASN A 1 195 ? -1.755 -8.114 -12.504 1.00 85.06 195 ASN A CA 1
ATOM 1550 C C . ASN A 1 195 ? -0.743 -8.835 -13.415 1.00 85.06 195 ASN A C 1
ATOM 1552 O O . ASN A 1 195 ? 0.065 -8.228 -14.122 1.00 85.06 195 ASN A O 1
ATOM 1556 N N . ASN A 1 196 ? -0.835 -10.164 -13.458 1.00 85.25 196 ASN A N 1
ATOM 1557 C CA . ASN A 1 196 ? 0.082 -11.039 -14.188 1.00 85.25 196 ASN A CA 1
ATOM 1558 C C . ASN A 1 196 ? 0.253 -10.706 -15.683 1.00 85.25 196 ASN A C 1
ATOM 1560 O O . ASN A 1 196 ? 1.390 -10.772 -16.157 1.00 85.25 196 ASN A O 1
ATOM 1564 N N . PRO A 1 197 ? -0.793 -10.348 -16.459 1.00 86.62 197 PRO A N 1
ATOM 1565 C CA . PRO A 1 197 ? -0.599 -10.081 -17.882 1.00 86.62 197 PRO A CA 1
ATOM 1566 C C . PRO A 1 197 ? 0.233 -8.815 -18.137 1.00 86.62 197 PRO A C 1
ATOM 1568 O O . PRO A 1 197 ? 1.093 -8.829 -19.016 1.00 86.62 197 PRO A O 1
ATOM 1571 N N . TRP A 1 198 ? 0.050 -7.761 -17.332 1.00 86.31 198 TRP A N 1
ATOM 1572 C CA . TRP A 1 198 ? 0.879 -6.553 -17.389 1.00 86.31 198 TRP A CA 1
ATOM 1573 C C . TRP A 1 198 ? 2.343 -6.877 -17.075 1.00 86.31 198 TRP A C 1
ATOM 1575 O O . TRP A 1 198 ? 3.233 -6.587 -17.877 1.00 86.31 198 TRP A O 1
ATOM 1585 N N . LEU A 1 199 ? 2.587 -7.571 -15.960 1.00 88.19 199 LEU A N 1
ATOM 1586 C CA . LEU A 1 199 ? 3.935 -7.970 -15.546 1.00 88.19 199 LEU A CA 1
ATOM 1587 C C . LEU A 1 199 ? 4.620 -8.853 -16.598 1.00 88.19 199 LEU A C 1
ATOM 1589 O O . LEU A 1 199 ? 5.806 -8.685 -16.882 1.00 88.19 199 LEU A O 1
ATOM 1593 N N . SER A 1 200 ? 3.874 -9.767 -17.224 1.00 87.44 200 SER A N 1
ATOM 1594 C CA . SER A 1 200 ? 4.390 -10.612 -18.303 1.00 87.44 200 SER A CA 1
ATOM 1595 C C . SER A 1 200 ? 4.814 -9.793 -19.521 1.00 87.44 200 SER A C 1
ATOM 1597 O O . SER A 1 200 ? 5.841 -10.099 -20.124 1.00 87.44 200 SER A O 1
ATOM 1599 N N . ILE A 1 201 ? 4.054 -8.759 -19.889 1.00 86.31 201 ILE A N 1
ATOM 1600 C CA . ILE A 1 201 ? 4.407 -7.874 -21.004 1.00 86.31 201 ILE A CA 1
ATOM 1601 C C . ILE A 1 201 ? 5.699 -7.121 -20.684 1.00 86.31 201 ILE A C 1
ATOM 1603 O O . ILE A 1 201 ? 6.628 -7.146 -21.496 1.00 86.31 201 ILE A O 1
ATOM 1607 N N . LEU A 1 202 ? 5.800 -6.534 -19.488 1.00 86.38 202 LEU A N 1
ATOM 1608 C CA . LEU A 1 202 ? 6.999 -5.808 -19.066 1.00 86.38 202 LEU A CA 1
ATOM 1609 C C . LEU A 1 202 ? 8.255 -6.687 -19.101 1.00 86.38 202 LEU A C 1
ATOM 1611 O O . LEU A 1 202 ? 9.269 -6.270 -19.646 1.00 86.38 202 LEU A O 1
ATOM 1615 N N . LYS A 1 203 ? 8.177 -7.934 -18.618 1.00 84.44 203 LYS A N 1
ATOM 1616 C CA . LYS A 1 203 ? 9.310 -8.883 -18.639 1.00 84.44 203 LYS A CA 1
ATOM 1617 C C . LYS A 1 203 ? 9.848 -9.173 -20.038 1.00 84.44 203 LYS A C 1
ATOM 1619 O O . LYS A 1 203 ? 11.025 -9.491 -20.195 1.00 84.44 203 LYS A O 1
ATOM 1624 N N . THR A 1 204 ? 8.986 -9.121 -21.053 1.00 83.12 204 THR A N 1
ATOM 1625 C CA . THR A 1 204 ? 9.380 -9.392 -22.445 1.00 83.12 204 THR A CA 1
ATOM 1626 C C . THR A 1 204 ? 9.938 -8.164 -23.156 1.00 83.12 204 THR A C 1
ATOM 1628 O O . THR A 1 204 ? 10.704 -8.298 -24.110 1.00 83.12 204 THR A O 1
ATOM 1631 N N . ALA A 1 205 ? 9.593 -6.971 -22.680 1.00 75.62 205 ALA A N 1
ATOM 1632 C CA . ALA A 1 205 ? 10.043 -5.712 -23.237 1.00 75.62 205 ALA A CA 1
ATOM 1633 C C . ALA A 1 205 ? 11.342 -5.286 -22.550 1.00 75.62 205 ALA A C 1
ATOM 1635 O O . ALA A 1 205 ? 11.333 -4.500 -21.614 1.00 75.62 205 ALA A O 1
ATOM 1636 N N . THR A 1 206 ? 12.467 -5.818 -23.023 1.00 71.38 206 THR A N 1
ATOM 1637 C CA . THR A 1 206 ? 13.806 -5.409 -22.572 1.00 71.38 206 THR A CA 1
ATOM 1638 C C . THR A 1 206 ? 14.574 -4.781 -23.729 1.00 71.38 206 THR A C 1
ATOM 1640 O O . THR A 1 206 ? 14.473 -5.234 -24.870 1.00 71.38 206 THR A O 1
ATOM 1643 N N . ASN A 1 207 ? 15.342 -3.732 -23.443 1.00 70.88 207 ASN A N 1
ATOM 1644 C CA . ASN A 1 207 ? 16.261 -3.111 -24.390 1.00 70.88 207 ASN A CA 1
ATOM 1645 C C . ASN A 1 207 ? 17.697 -3.379 -23.929 1.00 70.88 207 ASN A C 1
ATOM 1647 O O . ASN A 1 207 ? 18.268 -2.625 -23.145 1.00 70.88 207 ASN A O 1
ATOM 1651 N N . MET A 1 208 ? 18.286 -4.473 -24.414 1.00 61.25 208 MET A N 1
ATOM 1652 C CA . MET A 1 208 ? 19.593 -4.957 -23.947 1.00 61.25 208 MET A CA 1
ATOM 1653 C C . MET A 1 208 ? 20.757 -3.979 -24.174 1.00 61.25 208 MET A C 1
ATOM 1655 O O . MET A 1 208 ? 21.830 -4.188 -23.611 1.00 61.25 208 MET A O 1
ATOM 1659 N N . TRP A 1 209 ? 20.577 -2.950 -25.004 1.00 61.44 209 TRP A N 1
ATOM 1660 C CA . TRP A 1 209 ? 21.636 -2.009 -25.371 1.00 61.44 209 TRP A CA 1
ATOM 1661 C C . TRP A 1 209 ? 21.590 -0.685 -24.608 1.00 61.44 209 TRP A C 1
ATOM 1663 O O . TRP A 1 209 ? 22.518 0.105 -24.741 1.00 61.44 209 TRP A O 1
ATOM 1673 N N . ALA A 1 210 ? 20.571 -0.474 -23.772 1.00 67.75 210 ALA A N 1
ATOM 1674 C CA . ALA A 1 210 ? 20.382 0.764 -23.029 1.00 67.75 210 ALA A CA 1
ATOM 1675 C C . ALA A 1 210 ? 20.118 0.469 -21.549 1.00 67.75 210 ALA A C 1
ATOM 1677 O O . ALA A 1 210 ? 18.979 0.299 -21.124 1.00 67.75 210 ALA A O 1
ATOM 1678 N N . SER A 1 211 ? 21.174 0.388 -20.736 1.00 63.12 211 SER A N 1
ATOM 1679 C CA . SER A 1 211 ? 21.069 0.039 -19.308 1.00 63.12 211 SER A CA 1
ATOM 1680 C C . SER A 1 211 ? 20.190 0.996 -18.497 1.00 63.12 211 SER A C 1
ATOM 1682 O O . SER A 1 211 ? 19.625 0.581 -17.491 1.00 63.12 211 SER A O 1
ATOM 1684 N N . LEU A 1 212 ? 20.055 2.248 -18.944 1.00 67.62 212 LEU A N 1
ATOM 1685 C CA . LEU A 1 212 ? 19.224 3.281 -18.314 1.00 67.62 212 LEU A CA 1
ATOM 1686 C C . LEU A 1 212 ? 17.791 3.333 -18.863 1.00 67.62 212 LEU A C 1
ATOM 1688 O O . LEU A 1 212 ? 16.978 4.124 -18.387 1.00 67.62 212 LEU A O 1
ATOM 1692 N N . ASP A 1 213 ? 17.465 2.496 -19.851 1.00 80.75 213 ASP A N 1
ATOM 1693 C CA . ASP A 1 213 ? 16.117 2.410 -20.397 1.00 80.75 213 ASP A CA 1
ATOM 1694 C C . ASP A 1 213 ? 15.160 1.835 -19.356 1.00 80.75 213 ASP A C 1
ATOM 1696 O O . ASP A 1 213 ? 15.349 0.724 -18.847 1.00 80.75 213 ASP A O 1
ATOM 1700 N N . TRP A 1 214 ? 14.094 2.578 -19.074 1.00 85.62 214 TRP A N 1
ATOM 1701 C CA . TRP A 1 214 ? 13.108 2.212 -18.070 1.00 85.62 214 TRP A CA 1
ATOM 1702 C C . TRP A 1 214 ? 12.479 0.839 -18.330 1.00 85.62 214 TRP A C 1
ATOM 1704 O O . TRP A 1 214 ? 12.155 0.131 -17.379 1.00 85.62 214 TRP A O 1
ATOM 1714 N N . ARG A 1 215 ? 12.396 0.389 -19.591 1.00 85.00 215 ARG A N 1
ATOM 1715 C CA . ARG A 1 215 ? 11.922 -0.960 -19.950 1.00 85.00 215 ARG A CA 1
ATOM 1716 C C . ARG A 1 215 ? 12.676 -2.074 -19.222 1.00 85.00 215 ARG A C 1
ATOM 1718 O O . ARG A 1 215 ? 12.075 -3.075 -18.853 1.00 85.00 215 ARG A O 1
ATOM 1725 N N . ASN A 1 216 ? 13.967 -1.882 -18.955 1.00 80.06 216 ASN A N 1
ATOM 1726 C CA . ASN A 1 216 ? 14.799 -2.882 -18.287 1.00 80.06 216 ASN A CA 1
ATOM 1727 C C . ASN A 1 216 ? 14.548 -2.999 -16.778 1.00 80.06 216 ASN A C 1
ATOM 1729 O O . ASN A 1 216 ? 14.928 -4.007 -16.187 1.00 80.06 216 ASN A O 1
ATOM 1733 N N . ILE A 1 217 ? 13.925 -1.993 -16.157 1.00 80.44 217 ILE A N 1
ATOM 1734 C CA . ILE A 1 217 ? 13.655 -1.963 -14.710 1.00 80.44 217 ILE A CA 1
ATOM 1735 C C . ILE A 1 217 ? 12.161 -1.959 -14.377 1.00 80.44 217 ILE A C 1
ATOM 1737 O O . ILE A 1 217 ? 11.789 -2.303 -13.255 1.00 80.44 217 ILE A O 1
ATOM 1741 N N . ALA A 1 218 ? 11.303 -1.611 -15.340 1.00 86.94 218 ALA A N 1
ATOM 1742 C CA . ALA A 1 218 ? 9.865 -1.489 -15.151 1.00 86.94 218 ALA A CA 1
ATOM 1743 C C . ALA A 1 218 ? 9.257 -2.781 -14.592 1.00 86.94 218 ALA A C 1
ATOM 1745 O O . ALA A 1 218 ? 8.501 -2.720 -13.628 1.00 86.94 218 ALA A O 1
ATOM 1746 N N . SER A 1 219 ? 9.618 -3.956 -15.128 1.00 88.00 219 SER A N 1
ATOM 1747 C CA . SER A 1 219 ? 9.076 -5.227 -14.624 1.00 88.00 219 SER A CA 1
ATOM 1748 C C . SER A 1 219 ? 9.325 -5.395 -13.128 1.00 88.00 219 SER A C 1
ATOM 1750 O O . SER A 1 219 ? 8.387 -5.661 -12.388 1.00 88.00 219 SER A O 1
ATOM 1752 N N . SER A 1 220 ? 10.557 -5.153 -12.677 1.00 87.12 220 SER A N 1
ATOM 1753 C CA . SER A 1 220 ? 10.937 -5.306 -11.273 1.00 87.12 220 SER A CA 1
ATOM 1754 C C . SER A 1 220 ? 10.281 -4.255 -10.374 1.00 87.12 220 SER A C 1
ATOM 1756 O O . SER A 1 220 ? 9.964 -4.551 -9.227 1.00 87.12 220 SER A O 1
ATOM 1758 N N . GLN A 1 221 ? 10.046 -3.037 -10.876 1.00 89.31 221 GLN A N 1
ATOM 1759 C CA . GLN A 1 221 ? 9.314 -2.003 -10.134 1.00 89.31 221 GLN A CA 1
ATOM 1760 C C . GLN A 1 221 ? 7.854 -2.397 -9.897 1.00 89.31 221 GLN A C 1
ATOM 1762 O O . GLN A 1 221 ? 7.355 -2.257 -8.784 1.00 89.31 221 GLN A O 1
ATOM 1767 N N . PHE A 1 222 ? 7.168 -2.904 -10.924 1.00 90.94 222 PHE A N 1
ATOM 1768 C CA . PHE A 1 222 ? 5.767 -3.308 -10.797 1.00 90.94 222 PHE A CA 1
ATOM 1769 C C . PHE A 1 222 ? 5.593 -4.641 -10.057 1.00 90.94 222 PHE A C 1
ATOM 1771 O O . PHE A 1 222 ? 4.594 -4.813 -9.363 1.00 90.94 222 PHE A O 1
ATOM 1778 N N . GLU A 1 223 ? 6.557 -5.562 -10.147 1.00 91.50 223 GLU A N 1
ATOM 1779 C CA . GLU A 1 223 ? 6.590 -6.758 -9.293 1.00 91.50 223 GLU A CA 1
ATOM 1780 C C . GLU A 1 223 ? 6.730 -6.379 -7.821 1.00 91.50 223 GLU A C 1
ATOM 1782 O O . GLU A 1 223 ? 5.938 -6.820 -6.996 1.00 91.50 223 GLU A O 1
ATOM 1787 N N . LEU A 1 224 ? 7.670 -5.489 -7.502 1.00 92.00 224 LEU A N 1
ATOM 1788 C CA . LEU A 1 224 ? 7.830 -4.995 -6.142 1.00 92.00 224 LEU A CA 1
ATOM 1789 C C . LEU A 1 224 ? 6.567 -4.277 -5.643 1.00 92.00 224 LEU A C 1
ATOM 1791 O O . LEU A 1 224 ? 6.174 -4.451 -4.495 1.00 92.00 224 LEU A O 1
ATOM 1795 N N . LEU A 1 225 ? 5.919 -3.478 -6.492 1.00 92.50 225 LEU A N 1
ATOM 1796 C CA . LEU A 1 225 ? 4.659 -2.820 -6.149 1.00 92.50 225 LEU A CA 1
ATOM 1797 C C . LEU A 1 225 ? 3.552 -3.836 -5.825 1.00 92.50 225 LEU A C 1
ATOM 1799 O O . LEU A 1 225 ? 2.826 -3.649 -4.850 1.00 92.50 225 LEU A O 1
ATOM 1803 N N . LEU A 1 226 ? 3.446 -4.923 -6.599 1.00 94.06 226 LEU A N 1
ATOM 1804 C CA . LEU A 1 226 ? 2.543 -6.037 -6.299 1.00 94.06 226 LEU A CA 1
ATOM 1805 C C . LEU A 1 226 ? 2.882 -6.672 -4.942 1.00 94.06 226 LEU A C 1
ATOM 1807 O O . LEU A 1 226 ? 1.984 -6.850 -4.118 1.00 94.06 226 LEU A O 1
ATOM 1811 N N . ASP A 1 227 ? 4.154 -6.977 -4.693 1.00 93.94 227 ASP A N 1
ATOM 1812 C CA . ASP A 1 227 ? 4.596 -7.597 -3.441 1.00 93.94 227 ASP A CA 1
ATOM 1813 C C . ASP A 1 227 ? 4.306 -6.696 -2.230 1.00 93.94 227 ASP A C 1
ATOM 1815 O O . ASP A 1 227 ? 3.818 -7.173 -1.205 1.00 93.94 227 ASP A O 1
ATOM 1819 N N . LEU A 1 228 ? 4.522 -5.383 -2.354 1.00 94.44 228 LEU A N 1
ATOM 1820 C CA . LEU A 1 228 ? 4.194 -4.398 -1.320 1.00 94.44 228 LEU A CA 1
ATOM 1821 C C . LEU A 1 228 ? 2.688 -4.331 -1.050 1.00 94.44 228 LEU A C 1
ATOM 1823 O O . LEU A 1 228 ? 2.278 -4.334 0.109 1.00 94.44 228 LEU A O 1
ATOM 1827 N N . CYS A 1 229 ? 1.857 -4.343 -2.095 1.00 95.25 229 CYS A N 1
ATOM 1828 C CA . CYS A 1 229 ? 0.403 -4.411 -1.954 1.00 95.25 229 CYS A CA 1
ATOM 1829 C C . CYS A 1 229 ? -0.051 -5.693 -1.238 1.00 95.25 229 CYS A C 1
ATOM 1831 O O . CYS A 1 229 ? -0.905 -5.646 -0.351 1.00 95.25 229 CYS A O 1
ATOM 1833 N N . GLN A 1 230 ? 0.535 -6.845 -1.580 1.00 95.62 230 GLN A N 1
ATOM 1834 C CA . GLN A 1 230 ? 0.236 -8.116 -0.914 1.00 95.62 230 GLN A CA 1
ATOM 1835 C C . GLN A 1 230 ? 0.689 -8.116 0.548 1.00 95.62 230 GLN A C 1
ATOM 1837 O O . GLN A 1 230 ? -0.036 -8.598 1.422 1.00 95.62 230 GLN A O 1
ATOM 1842 N N . LEU A 1 231 ? 1.873 -7.568 0.819 1.00 95.88 231 LEU A N 1
ATOM 1843 C CA . LEU A 1 231 ? 2.429 -7.458 2.160 1.00 95.88 231 LEU A CA 1
ATOM 1844 C C . LEU A 1 231 ? 1.583 -6.531 3.035 1.00 95.88 231 LEU A C 1
ATOM 1846 O O . LEU A 1 231 ? 1.280 -6.891 4.174 1.00 95.88 231 LEU A O 1
ATOM 1850 N N . ALA A 1 232 ? 1.158 -5.385 2.503 1.00 96.38 232 ALA A N 1
ATOM 1851 C CA . ALA A 1 232 ? 0.259 -4.461 3.183 1.00 96.38 232 ALA A CA 1
ATOM 1852 C C . ALA A 1 232 ? -1.079 -5.132 3.506 1.00 96.38 232 ALA A C 1
ATOM 1854 O O . ALA A 1 232 ? -1.472 -5.182 4.672 1.00 96.38 232 ALA A O 1
ATOM 1855 N N . ASN A 1 233 ? -1.722 -5.758 2.512 1.00 96.75 233 ASN A N 1
ATOM 1856 C CA . ASN A 1 233 ? -2.983 -6.468 2.718 1.00 96.75 233 ASN A CA 1
ATOM 1857 C C . ASN A 1 233 ? -2.861 -7.551 3.801 1.00 96.75 233 ASN A C 1
ATOM 1859 O O . ASN A 1 233 ? -3.661 -7.605 4.731 1.00 96.75 233 ASN A O 1
ATOM 1863 N N . LYS A 1 234 ? -1.804 -8.369 3.744 1.00 96.56 234 LYS A N 1
ATOM 1864 C CA . LYS A 1 234 ? -1.546 -9.404 4.751 1.00 96.56 234 LYS A CA 1
ATOM 1865 C C . LYS A 1 234 ? -1.305 -8.818 6.144 1.00 96.56 234 LYS A C 1
ATOM 1867 O O . LYS A 1 234 ? -1.786 -9.368 7.132 1.00 96.56 234 LYS A O 1
ATOM 1872 N N . THR A 1 235 ? -0.569 -7.711 6.227 1.00 96.94 235 THR A N 1
ATOM 1873 C CA . THR A 1 235 ? -0.286 -7.014 7.489 1.00 96.94 235 THR A CA 1
ATOM 1874 C C . THR A 1 235 ? -1.579 -6.525 8.130 1.00 96.94 235 THR A C 1
ATOM 1876 O O . THR A 1 235 ? -1.787 -6.739 9.327 1.00 96.94 235 THR A O 1
ATOM 1879 N N . ILE A 1 236 ? -2.472 -5.941 7.328 1.00 96.50 236 ILE A N 1
ATOM 1880 C CA . ILE A 1 236 ? -3.791 -5.499 7.777 1.00 96.50 236 ILE A CA 1
ATOM 1881 C C . ILE A 1 236 ? -4.641 -6.688 8.215 1.00 96.50 236 ILE A C 1
ATOM 1883 O O . ILE A 1 236 ? -5.166 -6.665 9.325 1.00 96.50 236 ILE A O 1
ATOM 1887 N N . ASP A 1 237 ? -4.742 -7.738 7.400 1.00 96.56 237 ASP A N 1
ATOM 1888 C CA . ASP A 1 237 ? -5.541 -8.925 7.716 1.00 96.56 237 ASP A CA 1
ATOM 1889 C C . ASP A 1 237 ? -5.102 -9.556 9.045 1.00 96.56 237 ASP A C 1
ATOM 1891 O O . ASP A 1 237 ? -5.927 -9.862 9.911 1.00 96.56 237 ASP A O 1
ATOM 1895 N N . ASP A 1 238 ? -3.792 -9.694 9.262 1.00 97.06 238 ASP A N 1
ATOM 1896 C CA . ASP A 1 238 ? -3.250 -10.221 10.512 1.00 97.06 238 ASP A CA 1
ATOM 1897 C C . ASP A 1 238 ? -3.460 -9.276 11.702 1.00 97.06 238 ASP A C 1
ATOM 1899 O O . ASP A 1 238 ? -3.653 -9.739 12.833 1.00 97.06 238 ASP A O 1
ATOM 1903 N N . ALA A 1 239 ? -3.410 -7.960 11.492 1.00 96.75 239 ALA A N 1
ATOM 1904 C CA . ALA A 1 239 ? -3.677 -6.969 12.530 1.00 96.75 239 ALA A CA 1
ATOM 1905 C C . ALA A 1 239 ? -5.163 -6.952 12.920 1.00 96.75 239 ALA A C 1
ATOM 1907 O O . ALA A 1 239 ? -5.485 -7.101 14.101 1.00 96.75 239 ALA A O 1
ATOM 1908 N N . VAL A 1 240 ? -6.068 -6.873 11.940 1.00 96.81 240 VAL A N 1
ATOM 1909 C CA . VAL A 1 240 ? -7.525 -6.906 12.130 1.00 96.81 240 VAL A CA 1
ATOM 1910 C C . VAL A 1 240 ? -7.934 -8.201 12.814 1.00 96.81 240 VAL A C 1
ATOM 1912 O O . VAL A 1 240 ? -8.626 -8.157 13.829 1.00 96.81 240 VAL A O 1
ATOM 1915 N N . ARG A 1 241 ? -7.453 -9.357 12.337 1.00 95.81 241 ARG A N 1
ATOM 1916 C CA . ARG A 1 241 ? -7.746 -10.661 12.947 1.00 95.81 241 ARG A CA 1
ATOM 1917 C C . ARG A 1 241 ? -7.336 -10.713 14.417 1.00 95.81 241 ARG A C 1
ATOM 1919 O O . ARG A 1 241 ? -8.073 -11.260 15.231 1.00 95.81 241 ARG A O 1
ATOM 1926 N N . ARG A 1 242 ? -6.176 -10.154 14.777 1.00 95.81 242 ARG A N 1
ATOM 1927 C CA . ARG A 1 242 ? -5.731 -10.080 16.179 1.00 95.81 242 ARG A CA 1
ATOM 1928 C C . ARG A 1 242 ? -6.586 -9.119 16.998 1.00 95.81 242 ARG A C 1
ATOM 1930 O O . ARG A 1 242 ? -6.932 -9.452 18.127 1.00 95.81 242 ARG A O 1
ATOM 1937 N N . PHE A 1 243 ? -6.941 -7.968 16.436 1.00 96.00 243 PHE A N 1
ATOM 1938 C CA . PHE A 1 243 ? -7.750 -6.952 17.102 1.00 96.00 243 PHE A CA 1
ATOM 1939 C C . PHE A 1 243 ? -9.161 -7.451 17.423 1.00 96.00 243 PHE A C 1
ATOM 1941 O O . PHE A 1 243 ? -9.591 -7.386 18.571 1.00 96.00 243 PHE A O 1
ATOM 1948 N N . ILE A 1 244 ? -9.868 -8.028 16.446 1.00 94.69 244 ILE A N 1
ATOM 1949 C CA . ILE A 1 244 ? -11.267 -8.449 16.627 1.00 94.69 244 ILE A CA 1
ATOM 1950 C C . ILE A 1 244 ? -11.435 -9.615 17.620 1.00 94.69 244 ILE A C 1
ATOM 1952 O O . ILE A 1 244 ? -12.539 -9.840 18.115 1.00 94.69 244 ILE A O 1
ATOM 1956 N N . LEU A 1 245 ? -10.356 -10.355 17.912 1.00 95.25 245 LEU A N 1
ATOM 1957 C CA . LEU A 1 245 ? -10.317 -11.403 18.941 1.00 95.25 245 LEU A CA 1
ATOM 1958 C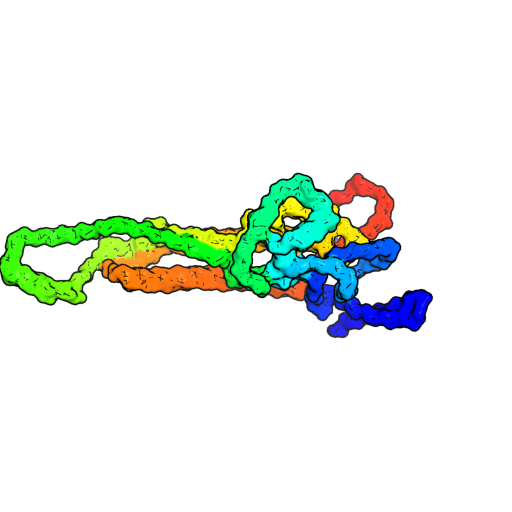 C . LEU A 1 245 ? -10.163 -10.844 20.364 1.00 95.25 245 LEU A C 1
ATOM 1960 O O . LEU A 1 245 ? -10.398 -11.569 21.332 1.00 95.25 245 LEU A O 1
ATOM 1964 N N . GLN A 1 246 ? -9.769 -9.578 20.510 1.00 95.62 246 GLN A N 1
ATOM 1965 C CA . GLN A 1 246 ? -9.746 -8.907 21.805 1.00 95.62 246 GLN A CA 1
ATOM 1966 C C . GLN A 1 246 ? -11.175 -8.612 22.279 1.00 95.62 246 GLN A C 1
ATOM 1968 O O . GLN A 1 246 ? -12.140 -8.674 21.516 1.00 95.62 246 GLN A O 1
ATOM 1973 N N . SER A 1 247 ? -11.315 -8.304 23.567 1.00 93.81 247 SER A N 1
ATOM 1974 C CA . SER A 1 247 ? -12.603 -7.971 24.174 1.00 93.81 247 SER A CA 1
ATOM 1975 C C . SER A 1 247 ? -12.625 -6.537 2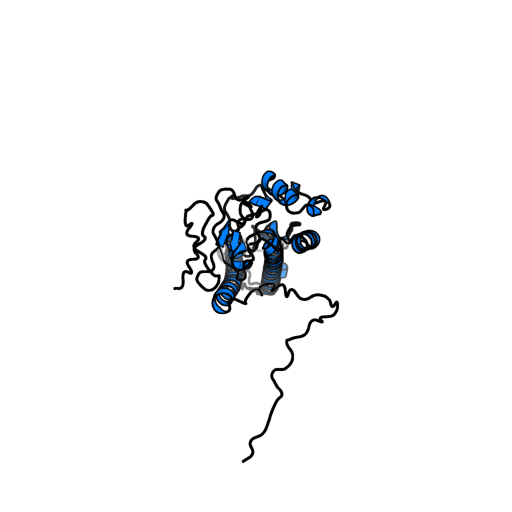4.666 1.00 93.81 247 SER A C 1
ATOM 1977 O O . SER A 1 247 ? -11.687 -6.083 25.317 1.00 93.81 247 SER A O 1
ATOM 1979 N N . PHE A 1 248 ? -13.742 -5.862 24.420 1.00 92.56 248 PHE A N 1
ATOM 1980 C CA . PHE A 1 248 ? -14.108 -4.646 25.119 1.00 92.56 248 PHE A CA 1
ATOM 1981 C C . PHE A 1 248 ? -14.476 -4.987 26.564 1.00 92.56 248 PHE A C 1
ATOM 1983 O O . PHE A 1 248 ? -15.264 -5.909 26.796 1.00 92.56 248 PHE A O 1
ATOM 1990 N N . ILE A 1 249 ? -13.899 -4.270 27.530 1.00 91.19 249 ILE A N 1
ATOM 1991 C CA . ILE A 1 249 ? -14.070 -4.554 28.957 1.00 91.19 249 ILE A CA 1
ATOM 1992 C C . ILE A 1 249 ? -14.792 -3.392 29.620 1.00 91.19 249 ILE A C 1
ATOM 1994 O O . ILE A 1 249 ? -14.283 -2.274 29.642 1.00 91.19 249 ILE A O 1
ATOM 1998 N N . THR A 1 250 ? -15.946 -3.664 30.221 1.00 88.06 250 THR A N 1
ATOM 1999 C CA . THR A 1 250 ? -16.632 -2.688 31.065 1.00 88.06 250 THR A CA 1
ATOM 2000 C C . THR A 1 250 ? -17.329 -3.362 32.239 1.00 88.06 250 THR A C 1
ATOM 2002 O O . THR A 1 250 ? -17.908 -4.438 32.122 1.00 88.06 250 THR A O 1
ATOM 2005 N N . SER A 1 251 ? -17.258 -2.733 33.409 1.00 86.00 251 SER A N 1
ATOM 2006 C CA . SER A 1 251 ? -17.929 -3.207 34.624 1.00 86.00 251 SER A CA 1
ATOM 2007 C C . SER A 1 251 ? -19.369 -2.711 34.738 1.00 86.00 251 SER A C 1
ATOM 2009 O O . SER A 1 251 ? -20.174 -3.311 35.446 1.00 86.00 251 SER A O 1
ATOM 2011 N N . ASN A 1 252 ? -19.695 -1.616 34.052 1.00 78.50 252 ASN A N 1
ATOM 2012 C CA . ASN A 1 252 ? -21.004 -0.978 34.078 1.00 78.50 252 ASN A CA 1
ATOM 2013 C C . ASN A 1 252 ? -21.404 -0.569 32.661 1.00 78.50 252 ASN A C 1
ATOM 2015 O O . ASN A 1 252 ? -20.548 -0.303 31.816 1.00 78.50 252 ASN A O 1
ATOM 2019 N N . VAL A 1 253 ? -22.705 -0.483 32.404 1.00 76.25 253 VAL A N 1
ATOM 2020 C CA . VAL A 1 253 ? -23.204 0.078 31.145 1.00 76.25 253 VAL A CA 1
ATOM 2021 C C . VAL A 1 253 ? -22.660 1.500 30.981 1.00 76.25 253 VAL A C 1
ATOM 2023 O O . VAL A 1 253 ? -22.785 2.328 31.884 1.00 76.25 253 VAL A O 1
ATOM 2026 N N . LEU A 1 254 ? -22.023 1.752 29.838 1.00 78.31 254 LEU A N 1
ATOM 2027 C CA . LEU A 1 254 ? -21.498 3.063 29.469 1.00 78.31 254 LEU A CA 1
ATOM 2028 C C . LEU A 1 254 ? -22.582 3.891 28.786 1.00 78.31 254 LEU A C 1
ATOM 2030 O O . LEU A 1 254 ? -23.480 3.345 28.141 1.00 78.31 254 LEU A O 1
ATOM 2034 N N . THR A 1 255 ? -22.467 5.215 28.885 1.00 77.62 255 THR A N 1
ATOM 2035 C CA . THR A 1 255 ? -23.224 6.092 27.992 1.00 77.62 255 THR A CA 1
ATOM 2036 C C . THR A 1 255 ? -22.734 5.902 26.557 1.00 77.62 255 THR A C 1
ATOM 2038 O O . THR A 1 255 ? -21.594 5.496 26.325 1.00 77.62 255 THR A O 1
ATOM 2041 N N . GLU A 1 256 ? -23.578 6.214 25.577 1.00 76.31 256 GLU A N 1
ATOM 2042 C CA . GLU A 1 256 ? -23.188 6.162 24.165 1.00 76.31 256 GLU A CA 1
ATOM 2043 C C . GLU A 1 256 ? -21.961 7.044 23.878 1.00 76.31 256 GLU A C 1
ATOM 2045 O O . GLU A 1 256 ? -21.061 6.642 23.143 1.00 76.31 256 GLU A O 1
ATOM 2050 N N . ILE A 1 257 ? -21.893 8.220 24.509 1.00 80.19 257 ILE A N 1
ATOM 2051 C CA . ILE A 1 257 ? -20.775 9.159 24.368 1.00 80.19 257 ILE A CA 1
ATOM 2052 C C . ILE A 1 257 ? -19.481 8.530 24.899 1.00 80.19 257 ILE A C 1
ATOM 2054 O O . ILE A 1 257 ? -18.471 8.531 24.194 1.00 80.19 257 ILE A O 1
ATOM 2058 N N . ASP A 1 258 ? -19.513 7.954 26.104 1.00 82.44 258 ASP A N 1
ATOM 2059 C CA . ASP A 1 258 ? -18.335 7.325 26.711 1.00 82.44 258 ASP A CA 1
ATOM 2060 C C . ASP A 1 258 ? -17.885 6.095 25.921 1.00 82.44 258 ASP A C 1
ATOM 2062 O O . ASP A 1 258 ? -16.689 5.906 25.697 1.00 82.44 258 ASP A O 1
ATOM 2066 N N . PHE A 1 259 ? -18.838 5.277 25.464 1.00 86.69 259 PHE A N 1
ATOM 2067 C CA . PHE A 1 259 ? -18.563 4.118 24.622 1.00 86.69 259 PHE A CA 1
ATOM 2068 C C . PHE A 1 259 ? -17.889 4.530 23.310 1.00 86.69 259 PHE A C 1
ATOM 2070 O O . PHE A 1 259 ? -16.809 4.030 22.999 1.00 86.69 259 PHE A O 1
ATOM 2077 N N . ASN A 1 260 ? -18.477 5.476 22.572 1.00 86.94 260 ASN A N 1
ATOM 2078 C CA . ASN A 1 260 ? -17.928 5.951 21.302 1.00 86.94 260 ASN A CA 1
ATOM 2079 C C . ASN A 1 260 ? -16.553 6.603 21.497 1.00 86.94 260 ASN A C 1
ATOM 2081 O O . ASN A 1 260 ? -15.648 6.375 20.699 1.00 86.94 260 ASN A O 1
ATOM 2085 N N . SER A 1 261 ? -16.360 7.375 22.572 1.00 91.06 261 SER A N 1
ATOM 2086 C CA . SER A 1 261 ? -15.068 7.994 22.879 1.00 91.06 261 SER A CA 1
ATOM 2087 C C . SER A 1 261 ? -13.988 6.953 23.166 1.00 91.06 261 SER A C 1
ATOM 2089 O O . SER A 1 261 ? -12.891 7.043 22.613 1.00 91.06 261 SER A O 1
ATOM 2091 N N . GLN A 1 262 ? -14.278 5.967 24.021 1.00 93.19 262 GLN A N 1
ATOM 2092 C CA . GLN A 1 262 ? -13.329 4.897 24.338 1.00 93.19 262 GLN A CA 1
ATOM 2093 C C . GLN A 1 262 ? -13.012 4.071 23.096 1.00 93.19 262 GLN A C 1
ATOM 2095 O O . GLN A 1 262 ? -11.845 3.824 22.800 1.00 93.19 262 GLN A O 1
ATOM 2100 N N . LEU A 1 263 ? -14.039 3.701 22.334 1.00 92.62 263 LEU A N 1
ATOM 2101 C CA . LEU A 1 263 ? -13.862 2.892 21.145 1.00 92.62 263 LEU A CA 1
ATOM 2102 C C . LEU A 1 263 ? -13.051 3.613 20.068 1.00 92.62 263 LEU A C 1
ATOM 2104 O O . LEU A 1 263 ? -12.124 3.023 19.524 1.00 92.62 263 LEU A O 1
ATOM 2108 N N . ASN A 1 264 ? -13.358 4.879 19.781 1.00 94.38 264 ASN A N 1
ATOM 2109 C CA . ASN A 1 264 ? -12.615 5.656 18.791 1.00 94.38 264 ASN A CA 1
ATOM 2110 C C . ASN A 1 264 ? -11.147 5.817 19.199 1.00 94.38 264 ASN A C 1
ATOM 2112 O O . ASN A 1 264 ? -10.266 5.702 18.352 1.00 94.38 264 ASN A O 1
ATOM 2116 N N . ALA A 1 265 ? -10.860 6.020 20.489 1.00 96.00 265 ALA A N 1
ATOM 2117 C CA . ALA A 1 265 ? -9.485 6.050 20.982 1.00 96.00 265 ALA A CA 1
ATOM 2118 C C . ALA A 1 265 ? -8.774 4.703 20.761 1.00 96.00 265 ALA A C 1
ATOM 2120 O O . ALA A 1 265 ? -7.644 4.677 20.271 1.00 96.00 265 ALA A O 1
ATOM 2121 N N . THR A 1 266 ? -9.447 3.586 21.055 1.00 96.06 266 THR A N 1
ATOM 2122 C CA . THR A 1 266 ? -8.915 2.238 20.819 1.00 96.06 266 THR A CA 1
ATOM 2123 C C . THR A 1 266 ? -8.689 1.948 19.332 1.00 96.06 266 THR A C 1
ATOM 2125 O O . THR A 1 266 ? -7.637 1.425 18.973 1.00 96.06 266 THR A O 1
ATOM 2128 N N . LEU A 1 267 ? -9.633 2.309 18.459 1.00 95.88 267 LEU A N 1
ATOM 2129 C CA . LEU A 1 267 ? -9.503 2.143 17.009 1.00 95.88 267 LEU A CA 1
ATOM 2130 C C . LEU A 1 267 ? -8.361 2.993 16.454 1.00 95.88 267 LEU A C 1
ATOM 2132 O O . LEU A 1 267 ? -7.528 2.480 15.716 1.00 95.88 267 LEU A O 1
ATOM 2136 N N . ASN A 1 268 ? -8.255 4.255 16.873 1.00 95.81 268 ASN A N 1
ATOM 2137 C CA . ASN A 1 268 ? -7.152 5.124 16.469 1.00 95.81 268 ASN A CA 1
ATOM 2138 C C . ASN A 1 268 ? -5.800 4.542 16.894 1.00 95.81 268 ASN A C 1
ATOM 2140 O O . ASN A 1 268 ? -4.870 4.504 16.094 1.00 95.81 268 ASN A O 1
ATOM 2144 N N . GLN A 1 269 ? -5.690 4.029 18.121 1.00 96.75 269 GLN A N 1
ATOM 2145 C CA . GLN A 1 269 ? -4.473 3.357 18.576 1.00 96.75 269 GLN A CA 1
ATOM 2146 C C . GLN A 1 269 ? -4.168 2.099 17.748 1.00 96.75 269 GLN A C 1
ATOM 2148 O O . GLN A 1 269 ? -3.013 1.854 17.394 1.00 96.75 269 GLN A O 1
ATOM 2153 N N . PHE A 1 270 ? -5.187 1.309 17.413 1.00 96.50 270 PHE A N 1
ATOM 2154 C CA . PHE A 1 270 ? -5.044 0.137 16.554 1.00 96.50 270 PHE A CA 1
ATOM 2155 C C . PHE A 1 270 ? -4.538 0.515 15.152 1.00 96.50 270 PHE A C 1
ATOM 2157 O O . PHE A 1 270 ? -3.546 -0.056 14.696 1.00 96.50 270 PHE A O 1
ATOM 2164 N N . PHE A 1 271 ? -5.142 1.513 14.501 1.00 95.69 271 PHE A N 1
ATOM 2165 C CA . PHE A 1 271 ? -4.725 1.966 13.171 1.00 95.69 271 PHE A CA 1
ATOM 2166 C C . PHE A 1 271 ? -3.284 2.483 13.187 1.00 95.69 271 PHE A C 1
ATOM 2168 O O . PHE A 1 271 ? -2.453 2.008 12.417 1.00 95.69 271 PHE A O 1
ATOM 2175 N N . GLN A 1 272 ? -2.956 3.373 14.128 1.00 95.31 272 GLN A N 1
ATOM 2176 C CA . GLN A 1 272 ? -1.622 3.970 14.233 1.00 95.31 272 GLN A CA 1
ATOM 2177 C C . GLN A 1 272 ? -0.539 2.937 14.563 1.00 95.31 272 GLN A C 1
ATOM 2179 O O . GLN A 1 272 ? 0.549 2.980 13.998 1.00 95.31 272 GLN A O 1
ATOM 2184 N N . SER A 1 273 ? -0.826 1.970 15.440 1.00 96.69 273 SER A N 1
ATOM 2185 C CA . SER A 1 273 ? 0.141 0.906 15.748 1.00 96.69 273 SER A CA 1
ATOM 2186 C C . SER A 1 273 ? 0.359 -0.059 14.580 1.00 96.69 273 SER A C 1
ATOM 2188 O O . SER A 1 273 ? 1.465 -0.571 14.417 1.00 96.69 273 SER A O 1
ATOM 2190 N N . THR A 1 274 ? -0.665 -0.285 13.753 1.00 96.69 274 THR A N 1
ATOM 2191 C CA . THR A 1 274 ? -0.557 -1.128 12.555 1.00 96.69 274 THR A CA 1
ATOM 2192 C C . THR A 1 274 ? 0.277 -0.442 11.474 1.00 96.69 274 THR A C 1
ATOM 2194 O O . THR A 1 274 ? 1.167 -1.077 10.912 1.00 96.69 274 THR A O 1
ATOM 2197 N N . ILE A 1 275 ? 0.042 0.855 11.245 1.00 95.31 275 ILE A N 1
ATOM 2198 C CA . ILE A 1 275 ? 0.836 1.687 10.332 1.00 95.31 275 ILE A CA 1
ATOM 2199 C C . ILE A 1 275 ? 2.301 1.721 10.786 1.00 95.31 275 ILE A C 1
ATOM 2201 O O . ILE A 1 275 ? 3.181 1.276 10.058 1.00 95.31 275 ILE A O 1
ATOM 2205 N N . ALA A 1 276 ? 2.558 2.091 12.045 1.00 95.69 276 ALA A N 1
ATOM 2206 C CA . ALA A 1 276 ? 3.918 2.187 12.576 1.00 95.69 276 ALA A CA 1
ATOM 2207 C C . ALA A 1 276 ? 4.696 0.857 12.519 1.00 95.69 276 ALA A C 1
ATOM 2209 O O . ALA A 1 276 ? 5.914 0.846 12.338 1.00 95.69 276 ALA A O 1
ATOM 2210 N N . TYR A 1 277 ? 4.009 -0.281 12.681 1.00 95.44 277 TYR A N 1
ATOM 2211 C CA . TYR A 1 277 ? 4.627 -1.597 12.523 1.00 95.44 277 TYR A CA 1
ATOM 2212 C C . TYR A 1 277 ? 5.088 -1.850 11.082 1.00 95.44 277 TYR A C 1
ATOM 2214 O O . TYR A 1 277 ? 6.182 -2.377 10.871 1.00 95.44 277 TYR A O 1
ATOM 2222 N N . PHE A 1 278 ? 4.268 -1.484 10.099 1.00 95.50 278 PHE A N 1
ATOM 2223 C CA . PHE A 1 278 ? 4.623 -1.635 8.694 1.00 95.50 278 PHE A CA 1
ATOM 2224 C C . PHE A 1 278 ? 5.720 -0.660 8.271 1.00 95.50 278 PHE A C 1
ATOM 2226 O O . PHE A 1 278 ? 6.672 -1.080 7.621 1.00 95.50 278 PHE A O 1
ATOM 2233 N N . ASP A 1 279 ? 5.668 0.592 8.721 1.00 94.00 279 ASP A N 1
ATOM 2234 C CA . ASP A 1 279 ? 6.729 1.570 8.464 1.00 94.00 279 ASP A CA 1
ATOM 2235 C C . ASP A 1 279 ? 8.075 1.070 8.979 1.00 94.00 279 ASP A C 1
ATOM 2237 O O . ASP A 1 279 ? 9.099 1.180 8.306 1.00 94.00 279 ASP A O 1
ATOM 2241 N N . LEU A 1 280 ? 8.095 0.463 10.170 1.00 94.06 280 LEU A N 1
ATOM 2242 C CA . LEU A 1 280 ? 9.305 -0.152 10.705 1.00 94.06 280 LEU A CA 1
ATOM 2243 C C . LEU A 1 280 ? 9.819 -1.279 9.795 1.00 94.06 280 LEU A C 1
ATOM 2245 O O . LEU A 1 280 ? 11.030 -1.397 9.598 1.00 94.06 280 LEU A O 1
ATOM 2249 N N . LEU A 1 281 ? 8.921 -2.092 9.233 1.00 92.44 281 LEU A N 1
ATOM 2250 C CA . LEU A 1 281 ? 9.272 -3.170 8.308 1.00 92.44 281 LEU A CA 1
ATOM 2251 C C . LEU A 1 281 ? 9.901 -2.617 7.019 1.00 92.44 281 LEU A C 1
ATOM 2253 O O . LEU A 1 281 ? 10.964 -3.088 6.614 1.00 92.44 281 LEU A O 1
ATOM 2257 N N . ILE A 1 282 ? 9.282 -1.599 6.416 1.00 91.19 282 ILE A N 1
ATOM 2258 C CA . ILE A 1 282 ? 9.763 -0.944 5.191 1.00 91.19 282 ILE A CA 1
ATOM 2259 C C . ILE A 1 282 ? 11.111 -0.256 5.426 1.00 91.19 282 ILE A C 1
ATOM 2261 O O . ILE A 1 282 ? 12.053 -0.502 4.676 1.00 91.19 282 ILE A O 1
ATOM 2265 N N . ASN A 1 283 ? 11.252 0.511 6.510 1.00 90.19 283 ASN A N 1
ATOM 2266 C CA . ASN A 1 283 ? 12.513 1.168 6.869 1.00 90.19 283 ASN A CA 1
ATOM 2267 C C . ASN A 1 283 ? 13.640 0.155 7.125 1.00 90.19 283 ASN A C 1
ATOM 2269 O O . ASN A 1 283 ? 14.787 0.373 6.740 1.00 90.19 283 ASN A O 1
ATOM 2273 N N . THR A 1 284 ? 13.326 -0.980 7.757 1.00 90.12 284 THR A N 1
ATOM 2274 C CA . THR A 1 284 ? 14.309 -2.054 7.973 1.00 90.12 284 THR A CA 1
ATOM 2275 C C . THR A 1 284 ? 14.775 -2.647 6.645 1.00 90.12 284 THR A C 1
ATOM 2277 O O . THR A 1 284 ? 15.967 -2.897 6.468 1.00 90.12 284 THR A O 1
ATOM 2280 N N . PHE A 1 285 ? 13.855 -2.849 5.700 1.00 86.19 285 PHE A N 1
ATOM 2281 C CA . PHE A 1 285 ? 14.193 -3.332 4.365 1.00 86.19 285 PHE A CA 1
ATOM 2282 C C . PHE A 1 285 ? 15.032 -2.315 3.580 1.00 86.19 285 PHE A C 1
ATOM 2284 O O . PHE A 1 285 ? 16.026 -2.694 2.964 1.00 86.19 285 PHE A O 1
ATOM 2291 N N . GLU A 1 286 ? 14.696 -1.026 3.653 1.00 84.50 286 GLU A N 1
ATOM 2292 C CA . GLU A 1 286 ? 15.488 0.044 3.039 1.00 84.50 286 GLU A CA 1
ATOM 2293 C C . GLU A 1 286 ? 16.929 0.054 3.569 1.00 84.50 286 GLU A C 1
ATOM 2295 O O . GLU A 1 286 ? 17.881 0.058 2.788 1.00 84.50 286 GLU A O 1
ATOM 2300 N N . LEU A 1 287 ? 17.101 -0.023 4.893 1.00 83.44 287 LEU A N 1
ATOM 2301 C CA . LEU A 1 287 ? 18.421 -0.100 5.523 1.00 83.44 287 LEU A CA 1
ATOM 2302 C C . LEU A 1 287 ? 19.197 -1.342 5.075 1.00 83.44 287 LEU A C 1
ATOM 2304 O O . LEU A 1 287 ? 20.392 -1.252 4.796 1.00 83.44 287 LEU A O 1
ATOM 2308 N N . PHE A 1 288 ? 18.529 -2.493 4.969 1.00 81.00 288 PHE A N 1
ATOM 2309 C CA . PHE A 1 288 ? 19.154 -3.717 4.472 1.00 81.00 288 PHE A CA 1
ATOM 2310 C C . PHE A 1 288 ? 19.655 -3.550 3.031 1.00 81.00 288 PHE A C 1
ATOM 2312 O O . PHE A 1 288 ? 20.788 -3.912 2.723 1.00 81.00 288 PHE A O 1
ATOM 2319 N N . MET A 1 289 ? 18.859 -2.921 2.164 1.00 75.31 289 MET A N 1
ATOM 2320 C CA . MET A 1 289 ? 19.247 -2.638 0.779 1.00 75.31 289 MET A CA 1
ATOM 2321 C C . MET A 1 289 ? 20.431 -1.666 0.674 1.00 75.31 289 MET A C 1
ATOM 2323 O O . MET A 1 289 ? 21.257 -1.814 -0.227 1.00 75.31 289 MET A O 1
ATOM 2327 N N . GLN A 1 290 ? 20.546 -0.699 1.589 1.00 70.81 290 GLN A N 1
ATOM 2328 C CA . GLN A 1 290 ? 21.679 0.233 1.629 1.00 70.81 290 GLN A CA 1
ATOM 2329 C C . GLN A 1 290 ? 22.983 -0.438 2.082 1.00 70.81 290 GLN A C 1
ATOM 2331 O O . GLN A 1 290 ? 24.050 -0.093 1.576 1.00 70.81 290 GLN A O 1
ATOM 2336 N N . VAL A 1 291 ? 22.906 -1.379 3.030 1.00 66.94 291 VAL A N 1
ATOM 2337 C CA . VAL A 1 291 ? 24.083 -2.054 3.601 1.00 66.94 291 VAL A CA 1
ATOM 2338 C C . VAL A 1 291 ? 24.570 -3.188 2.707 1.00 66.94 291 VAL A C 1
ATOM 2340 O O . VAL A 1 291 ? 25.763 -3.262 2.418 1.00 66.94 291 VAL A O 1
ATOM 2343 N N . ASP A 1 292 ? 23.657 -4.044 2.252 1.00 58.91 292 ASP A N 1
ATOM 2344 C CA . ASP A 1 292 ? 24.016 -5.285 1.567 1.00 58.91 292 ASP A CA 1
ATOM 2345 C C . ASP A 1 292 ? 23.952 -5.193 0.046 1.00 58.91 292 ASP A C 1
ATOM 2347 O O . ASP A 1 292 ? 24.217 -6.220 -0.577 1.00 58.91 292 ASP A O 1
ATOM 2351 N N . GLN A 1 293 ? 23.635 -4.007 -0.525 1.00 60.91 293 GLN A N 1
ATOM 2352 C CA . GLN A 1 293 ? 23.431 -3.726 -1.961 1.00 60.91 293 GLN A CA 1
ATOM 2353 C C . GLN A 1 293 ? 23.469 -5.016 -2.775 1.00 60.91 293 GLN A C 1
ATOM 2355 O O . GLN A 1 293 ? 24.505 -5.292 -3.394 1.00 60.91 293 GLN A O 1
ATOM 2360 N N . PRO A 1 294 ? 22.430 -5.877 -2.686 1.00 53.41 294 PRO A N 1
ATOM 2361 C CA . PRO A 1 294 ? 22.493 -7.171 -3.328 1.00 53.41 294 PRO A CA 1
ATOM 2362 C C . PRO A 1 294 ? 22.711 -6.848 -4.788 1.00 53.41 294 PRO A C 1
ATOM 2364 O O . PRO A 1 294 ? 21.842 -6.231 -5.405 1.00 53.41 294 PRO A O 1
ATOM 2367 N N . TYR A 1 295 ? 23.925 -7.131 -5.276 1.00 46.94 295 TYR A N 1
ATOM 2368 C CA . TYR A 1 295 ? 24.341 -6.797 -6.623 1.00 46.94 295 TYR A CA 1
ATOM 2369 C C . TYR A 1 295 ? 23.236 -7.346 -7.507 1.00 46.94 295 TYR A C 1
ATOM 2371 O O . TYR A 1 295 ? 23.114 -8.565 -7.651 1.00 46.94 295 TYR A O 1
ATOM 2379 N N . MET A 1 296 ? 22.380 -6.471 -8.042 1.00 44.59 296 MET A N 1
ATOM 2380 C CA . MET A 1 296 ? 21.481 -6.875 -9.100 1.00 44.59 296 MET A CA 1
ATOM 2381 C C . MET A 1 296 ? 22.430 -7.280 -10.201 1.00 44.59 296 MET A C 1
ATOM 2383 O O . MET A 1 296 ? 23.114 -6.431 -10.775 1.00 44.59 296 MET A O 1
ATOM 2387 N N . GLY A 1 297 ? 22.571 -8.600 -10.349 1.00 37.91 297 GLY A N 1
ATOM 2388 C CA . GLY A 1 297 ? 23.545 -9.208 -11.222 1.00 37.91 297 GLY A CA 1
ATOM 2389 C C . GLY A 1 297 ? 23.484 -8.465 -12.534 1.00 37.91 297 GLY A C 1
ATOM 2390 O O . GLY A 1 297 ? 22.433 -8.401 -13.177 1.00 37.91 297 GLY A O 1
ATOM 2391 N N . SER A 1 298 ? 24.607 -7.864 -12.913 1.00 34.81 298 SER A N 1
ATOM 2392 C CA . SER A 1 298 ? 24.793 -7.506 -14.299 1.00 34.81 298 SER A CA 1
ATOM 2393 C C . SER A 1 298 ? 24.416 -8.755 -15.088 1.00 34.81 298 SER A C 1
ATOM 2395 O O . SER A 1 298 ? 24.920 -9.852 -14.829 1.00 34.81 298 SER A O 1
ATOM 2397 N N . ARG A 1 299 ? 23.477 -8.631 -16.029 1.00 34.84 299 ARG A N 1
ATOM 2398 C CA . ARG A 1 299 ? 23.389 -9.619 -17.098 1.00 34.84 299 ARG A CA 1
ATOM 2399 C C . ARG A 1 299 ? 24.725 -9.521 -17.831 1.00 34.84 299 ARG A C 1
ATOM 2401 O O . ARG A 1 299 ? 24.868 -8.752 -18.776 1.00 34.84 299 ARG A O 1
ATOM 2408 N N . GLN A 1 300 ? 25.729 -10.263 -17.374 1.00 32.31 300 GLN A N 1
ATOM 2409 C CA . GLN A 1 300 ? 26.895 -10.545 -18.182 1.00 32.31 300 GLN A CA 1
ATOM 2410 C C . GLN A 1 300 ? 26.385 -11.403 -19.334 1.00 32.31 300 GLN A C 1
ATOM 2412 O O . GLN A 1 300 ? 26.145 -12.600 -19.192 1.00 32.31 300 GLN A O 1
ATOM 2417 N N . MET A 1 301 ? 26.160 -10.775 -20.486 1.00 32.75 301 MET A N 1
ATOM 2418 C CA . MET A 1 301 ? 26.086 -11.516 -21.733 1.00 32.75 301 MET A CA 1
ATOM 2419 C C . MET A 1 301 ? 27.466 -12.127 -21.977 1.00 32.75 301 MET A C 1
ATOM 2421 O O . MET A 1 301 ? 28.371 -11.471 -22.493 1.00 32.75 301 MET A O 1
ATOM 2425 N N . ILE A 1 302 ? 27.624 -13.390 -21.581 1.00 29.30 302 ILE A N 1
ATOM 2426 C CA . ILE A 1 302 ? 28.705 -14.246 -22.056 1.00 29.30 302 ILE A CA 1
ATOM 2427 C C . ILE A 1 302 ? 28.461 -14.432 -23.557 1.00 29.30 302 ILE A C 1
ATOM 2429 O O . ILE A 1 302 ? 27.566 -15.166 -23.973 1.00 29.30 302 ILE A O 1
ATOM 2433 N N . TYR A 1 303 ? 29.235 -13.730 -24.384 1.00 30.17 303 TYR A N 1
ATOM 2434 C CA . TYR A 1 303 ? 29.333 -14.042 -25.806 1.00 30.17 303 TYR A CA 1
ATOM 2435 C C . TYR A 1 303 ? 30.137 -15.338 -25.950 1.00 30.17 303 TYR A C 1
ATOM 2437 O O . TYR A 1 303 ? 31.364 -15.324 -25.975 1.00 30.17 303 TYR A O 1
ATOM 2445 N N . GLY A 1 304 ? 29.431 -16.460 -26.038 1.00 26.33 304 GLY A N 1
ATOM 2446 C CA . GLY A 1 304 ? 29.973 -17.757 -26.422 1.00 26.33 304 GLY A CA 1
ATOM 2447 C C . GLY A 1 304 ? 28.877 -18.548 -27.120 1.00 26.33 304 GLY A C 1
ATOM 2448 O O . GLY A 1 304 ? 27.794 -18.727 -26.571 1.00 26.33 304 GLY A O 1
ATOM 2449 N N . ALA A 1 305 ? 29.121 -18.936 -28.367 1.00 28.97 305 ALA A N 1
ATOM 2450 C CA . ALA A 1 305 ? 28.185 -19.689 -29.187 1.00 28.97 305 ALA A CA 1
ATOM 2451 C C . ALA A 1 305 ? 27.718 -20.989 -28.500 1.00 28.97 305 ALA A C 1
ATOM 2453 O O . ALA A 1 305 ? 28.528 -21.675 -27.895 1.00 28.97 305 ALA A O 1
ATOM 2454 N N . SER A 1 306 ? 26.428 -21.307 -28.672 1.00 29.73 306 SER A N 1
ATOM 2455 C CA . SER A 1 306 ? 25.777 -22.616 -28.489 1.00 29.73 306 SER A CA 1
ATOM 2456 C C . SER A 1 306 ? 26.169 -23.440 -27.254 1.00 29.73 306 SER A C 1
ATOM 2458 O O . SER A 1 306 ? 27.159 -24.154 -27.270 1.00 29.73 306 SER A O 1
ATOM 2460 N N . ASP A 1 307 ? 25.281 -23.495 -26.260 1.00 23.27 307 ASP A N 1
ATOM 2461 C CA . ASP A 1 307 ? 24.507 -24.726 -26.067 1.00 23.27 307 ASP A CA 1
ATOM 2462 C C . ASP A 1 307 ? 23.279 -24.498 -25.180 1.00 23.27 307 ASP A C 1
ATOM 2464 O O . ASP A 1 307 ? 23.338 -23.962 -24.072 1.00 23.27 307 ASP A O 1
ATOM 2468 N N . ARG A 1 308 ? 22.122 -24.926 -25.695 1.00 30.94 308 ARG A N 1
ATOM 2469 C CA . ARG A 1 308 ? 20.905 -25.108 -24.903 1.00 30.94 308 ARG A CA 1
ATOM 2470 C C . ARG A 1 308 ? 21.182 -26.245 -23.922 1.00 30.94 308 ARG A C 1
ATOM 2472 O O . ARG A 1 308 ? 21.072 -27.390 -24.335 1.00 30.94 308 ARG A O 1
ATOM 2479 N N . ASN A 1 309 ? 21.591 -25.929 -22.693 1.00 31.34 309 ASN A N 1
ATOM 2480 C CA . ASN A 1 309 ? 21.419 -26.719 -21.459 1.00 31.34 309 ASN A CA 1
ATOM 2481 C C . ASN A 1 309 ? 22.375 -26.212 -20.365 1.00 31.34 309 ASN A C 1
ATOM 2483 O O . ASN A 1 309 ? 23.290 -26.926 -19.961 1.00 31.34 309 ASN A O 1
ATOM 2487 N N . ILE A 1 310 ? 22.157 -25.004 -19.836 1.00 29.06 310 ILE A N 1
ATOM 2488 C CA . ILE A 1 310 ? 22.711 -24.669 -18.517 1.00 29.06 310 ILE A CA 1
ATOM 2489 C C . ILE A 1 310 ? 21.558 -24.494 -17.540 1.00 29.06 310 ILE A C 1
ATOM 2491 O O . ILE A 1 310 ? 20.819 -23.513 -17.523 1.00 29.06 310 ILE A O 1
ATOM 2495 N N . ILE A 1 311 ? 21.412 -25.585 -16.803 1.00 26.69 311 ILE A N 1
ATOM 2496 C CA . ILE A 1 311 ? 20.580 -25.842 -15.647 1.00 26.69 311 ILE A CA 1
ATOM 2497 C C . ILE A 1 311 ? 20.906 -24.829 -14.543 1.00 26.69 311 ILE A C 1
ATOM 2499 O O . ILE A 1 311 ? 22.069 -24.577 -14.234 1.00 26.69 311 ILE A O 1
ATOM 2503 N N . ILE A 1 312 ? 19.846 -24.295 -13.938 1.00 34.12 312 ILE A N 1
ATOM 2504 C CA . ILE A 1 312 ? 19.823 -23.707 -12.596 1.00 34.12 312 ILE A CA 1
ATOM 2505 C C . ILE A 1 312 ? 20.590 -24.639 -11.651 1.00 34.12 312 ILE A C 1
ATOM 2507 O O . ILE A 1 312 ? 20.085 -25.723 -11.390 1.00 34.12 312 ILE A O 1
ATOM 2511 N N . ASN A 1 313 ? 21.780 -24.255 -11.177 1.00 30.31 313 ASN A N 1
ATOM 2512 C CA . ASN A 1 313 ? 22.382 -24.759 -9.933 1.00 30.31 313 ASN A CA 1
ATOM 2513 C C . ASN A 1 313 ? 23.730 -24.083 -9.645 1.00 30.31 313 ASN A C 1
ATOM 2515 O O . ASN A 1 313 ? 24.747 -24.511 -10.180 1.00 30.31 313 ASN A O 1
ATOM 2519 N N . THR A 1 314 ? 23.750 -23.126 -8.712 1.00 29.97 314 THR A N 1
ATOM 2520 C CA . THR A 1 314 ? 24.936 -22.869 -7.871 1.00 29.97 314 THR A CA 1
ATOM 2521 C C . 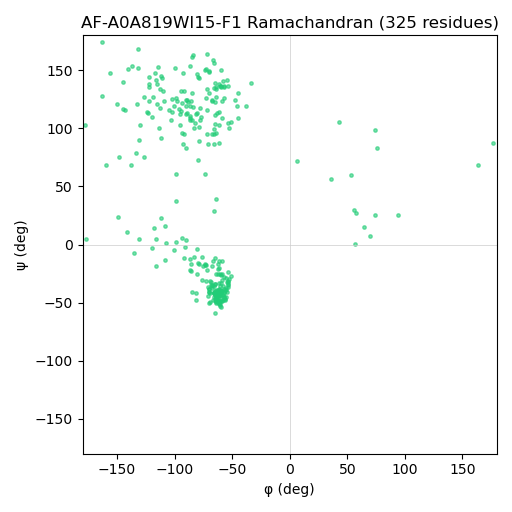THR A 1 314 ? 24.562 -22.120 -6.588 1.00 29.97 314 THR A C 1
ATOM 2523 O O . THR A 1 314 ? 24.926 -20.972 -6.376 1.00 29.97 314 THR A O 1
ATOM 2526 N N . VAL A 1 315 ? 23.842 -22.812 -5.701 1.00 29.30 315 VAL A N 1
ATOM 2527 C CA . VAL A 1 315 ? 24.027 -22.693 -4.242 1.00 29.30 315 VAL A CA 1
ATOM 2528 C C . VAL A 1 315 ? 23.968 -24.109 -3.672 1.00 29.30 315 VAL A C 1
ATOM 2530 O O . VAL A 1 315 ? 22.996 -24.489 -3.033 1.00 29.30 315 VAL A O 1
ATOM 2533 N N . ILE A 1 316 ? 24.972 -24.938 -3.972 1.00 29.58 316 ILE A N 1
ATOM 2534 C CA . ILE A 1 316 ? 25.214 -26.190 -3.243 1.00 29.58 316 ILE A CA 1
ATOM 2535 C C . ILE A 1 316 ? 26.735 -26.395 -3.127 1.00 29.58 316 ILE A C 1
ATOM 2537 O O . ILE A 1 316 ? 27.411 -26.627 -4.123 1.00 29.58 316 ILE A O 1
ATOM 2541 N N . ASN A 1 317 ? 27.214 -26.361 -1.879 1.00 27.66 317 ASN A N 1
ATOM 2542 C CA . ASN A 1 317 ? 28.470 -26.915 -1.355 1.00 27.66 317 ASN A CA 1
ATOM 2543 C C . ASN A 1 317 ? 29.811 -26.207 -1.640 1.00 27.66 317 ASN A C 1
ATOM 2545 O O . ASN A 1 317 ? 30.641 -26.712 -2.389 1.00 27.66 317 ASN A O 1
ATOM 2549 N N . GLU A 1 318 ? 30.123 -25.189 -0.829 1.00 28.66 318 GLU A N 1
ATOM 2550 C CA . GLU A 1 318 ? 31.498 -24.943 -0.337 1.00 28.66 318 GLU A CA 1
ATOM 2551 C C . GLU A 1 318 ? 31.706 -25.480 1.095 1.00 28.66 318 GLU A C 1
ATOM 2553 O O . GLU A 1 318 ? 32.401 -24.912 1.930 1.00 28.66 318 GLU A O 1
ATOM 2558 N N . THR A 1 319 ? 31.105 -26.625 1.410 1.00 32.56 319 THR A N 1
ATOM 2559 C CA . THR A 1 319 ? 31.430 -27.401 2.614 1.00 32.56 319 THR A CA 1
ATOM 2560 C C . THR A 1 319 ? 31.582 -28.853 2.211 1.00 32.56 319 THR A C 1
ATOM 2562 O O . THR A 1 319 ? 30.649 -29.632 2.330 1.00 32.56 319 THR A O 1
ATOM 2565 N N . ASN A 1 320 ? 32.738 -29.189 1.633 1.00 30.33 320 ASN A N 1
ATOM 2566 C CA . ASN A 1 320 ? 33.398 -30.495 1.751 1.00 30.33 320 ASN A CA 1
ATOM 2567 C C . ASN A 1 320 ? 34.657 -30.518 0.881 1.00 30.33 320 ASN A C 1
ATOM 2569 O O . ASN A 1 320 ? 34.640 -30.973 -0.256 1.00 30.33 320 ASN A O 1
ATOM 2573 N N . ASN A 1 321 ? 35.767 -30.059 1.450 1.00 26.56 321 ASN A N 1
ATOM 2574 C CA . ASN A 1 321 ? 37.072 -30.660 1.195 1.00 26.56 321 ASN A CA 1
ATOM 2575 C C . ASN A 1 321 ? 37.919 -30.513 2.462 1.00 26.56 321 ASN A C 1
ATOM 2577 O O . ASN A 1 321 ? 38.816 -29.680 2.564 1.00 26.56 321 ASN A O 1
ATOM 2581 N N . GLN A 1 322 ? 37.603 -31.348 3.455 1.00 28.44 322 GLN A N 1
ATOM 2582 C CA . GLN A 1 322 ? 38.570 -31.718 4.479 1.00 28.44 322 GLN A CA 1
ATOM 2583 C C . GLN A 1 322 ? 39.775 -32.377 3.795 1.00 28.44 322 GLN A C 1
ATOM 2585 O O . GLN A 1 322 ? 39.644 -33.422 3.159 1.00 28.44 322 GLN A O 1
ATOM 2590 N N . LYS A 1 323 ? 40.968 -31.826 4.019 1.00 28.09 323 LYS A N 1
ATOM 2591 C CA . LYS A 1 323 ? 42.166 -32.647 4.194 1.00 28.09 323 LYS A CA 1
ATOM 2592 C C . LYS A 1 323 ? 42.791 -32.321 5.543 1.00 28.09 323 LYS A C 1
ATOM 2594 O O . LYS A 1 323 ? 43.249 -31.215 5.797 1.00 28.09 323 LYS A O 1
ATOM 2599 N N . SER A 1 324 ? 42.716 -33.340 6.387 1.00 26.00 324 SER A N 1
ATOM 2600 C CA . SER A 1 324 ? 43.359 -33.557 7.676 1.00 26.00 324 SER A CA 1
ATOM 2601 C C . SER A 1 324 ? 44.765 -32.974 7.823 1.00 26.00 324 SER A C 1
ATOM 2603 O O . SER A 1 324 ? 45.631 -33.225 6.985 1.00 26.00 324 SER A O 1
ATOM 2605 N N . LEU A 1 325 ? 45.021 -32.392 8.992 1.00 24.98 325 LEU A N 1
ATOM 2606 C CA . LEU A 1 325 ? 46.304 -32.512 9.677 1.00 24.98 325 LEU A CA 1
ATOM 2607 C C . LEU A 1 325 ? 46.032 -33.160 11.038 1.00 24.98 325 LEU A C 1
ATOM 2609 O O . LEU A 1 325 ? 45.373 -32.583 11.897 1.00 24.98 325 LEU A O 1
ATOM 2613 N N . GLN A 1 326 ? 46.475 -34.412 11.155 1.00 28.86 326 GLN A N 1
ATOM 2614 C CA . GLN A 1 326 ? 46.674 -35.117 12.416 1.00 28.86 326 GLN A CA 1
ATOM 2615 C C . GLN A 1 326 ? 47.920 -34.532 13.094 1.00 28.86 326 GLN A C 1
ATOM 2617 O O . GLN A 1 326 ? 48.959 -34.451 12.439 1.00 28.86 326 GLN A O 1
ATOM 2622 N N . VAL A 1 327 ? 47.801 -34.087 14.346 1.00 34.28 327 VAL A N 1
ATOM 2623 C CA . VAL A 1 327 ? 48.344 -34.667 15.598 1.00 34.28 327 VAL A CA 1
ATOM 2624 C C . VAL A 1 327 ? 47.673 -33.924 16.748 1.00 34.28 327 VAL A C 1
ATOM 2626 O O . VAL A 1 327 ? 47.636 -32.675 16.684 1.00 34.28 327 VAL A O 1
#

Foldseek 3Di:
DDWDWDWDDDPPPDTDTWTWDACLPDFDKEFAFADPDPDDQPDDPGLTDTHDDPPTHGQPQFMDTLALLVRQQSGPCVLLQDPVSVVVVCVLLVCCVVDPFPSVLSNDPDPDDPDGPNNCLLQLQFPDKDKAFDPDPDDDDDPDDPDDDPVSVVCCCVVPVPPPWAFDPDFWDQQLVTIDIDTDGHCLQVHCLLPDVVLVSLVVSDDLRDSSHVSNSSSVNSPVVNVSSVVSVVLVVVLRVVRRRGIDGDRTDDDPVVVCVVVVVVVVVSSNVSSVVSVVVSVVVVVCCSPCVVNPDDPPPPPDDDDPDDDDDDPDDPPDDDDDDDD

Nearest PDB structures (foldseek):
  4ad7-assembly4_D  TM=2.105E-01  e=1.494E+00  Homo sapiens

Mean predicted aligned error: 14.77 Å

Sequence (327 aa):
MGIEIIYYEDNGGGYVLEYMQSCGNGNPTSRAIFDESSNNSKRFYYISWSDPMSNSTFVNGFFAGCTPFEALLRSKLDCLYDIKCLQLLINYFPALKQMHLNWTGFILPSKQQNISVNDYLNDLLIDEWSTKMNYSNTQTVIITVSNPSLIVYNDLQVLYSNTLKCPCSTMTIPYNTFISLSPILHQVCSSDLVNNPWLSILKTATNMWASLDWRNIASSQFELLLDLCQLANKTIDDAVRRFILQSFITSNVLTEIDFNSQLNATLNQFFQSTIAYFDLLINTFELFMQVDQPYMGSRQMIYGASDRNIIINTVINETNNQKSLQV

Radius of gyration: 30.86 Å; Cα contacts (8 Å, |Δi|>4): 333; chains: 1; bounding box: 96×54×82 Å